Protein AF-A0AAV3XBJ7-F1 (afdb_monomer_lite)

Radius of gyration: 22.65 Å; chains: 1; bounding box: 46×56×70 Å

Secondary structure (DSSP, 8-state):
---------THHHHHHHHT--HHHHHHHHHHHHTSTTTTSTTS-HHHHHHHHHHHHHHHIIIIIISTTT-HHHHHHHHHHHHHHHHTTS--SS-GGGGGGGG-HHHHHHHHHHHHHHHHHHHHTS-HHHHHTS-HHHHHHHHHHHHHSPPP-HHHHIIIII--HHHHHHHHHHHHHHHTTTTHHHHHHT-S---HHHHHHHHHHHHHTGGG-GGGSHHHHHHHHH-

pLDDT: mean 86.44, std 14.61, range [31.33, 97.75]

Foldseek 3Di:
DDDPPPPDDPVVLVVVLVPDDLVVLLVLLVVCLLDLASQPVPPPVPSVVVNVVNLVSLLCCCFNPPHPPDPPSVVSLVSLLLLLVCLLDDDPDDPSSNSCNPPPSSVVSNCVNCVRVVVRVVVVDPVVVVVPDPPVVVVVVVVVCVVPPDDDPVNCCVPPVQDPVNVLVVLVVVLSAQLCDCVVLVVVLPDDDDPVSVVSVVVSCQCCLVVDVCRRRNVVSVVVND

Organism: NCBI:txid2530354

Sequence (226 aa):
MQSNVVQMPLTSWKEQLQAVDYHEAEQQFVTLLELEDLDTLEIQPEIAENFARILDGAIQVAYQEAPGESEAAHRFLQRVLYRINRLKLFWYDDLRNYTNERSGYLRIVRDRIEYFWQKWELAQIDVEALKQLDVKQALIERAAYDVAPPLNENSRYIRAEMSEAGYRHLLAIASFDGLVEASRLSRILGGAANEVQCTLVRVLLEEYGSGKLTRKHSTFFAKMLA

Structure (mmCIF, N/CA/C/O backbone):
data_AF-A0AAV3XBJ7-F1
#
_entry.id   AF-A0AAV3XBJ7-F1
#
loop_
_atom_site.group_PDB
_atom_site.id
_atom_site.type_symbol
_atom_site.label_atom_id
_atom_site.label_alt_id
_atom_site.label_comp_id
_atom_site.label_asym_id
_atom_site.label_entity_id
_atom_site.label_seq_id
_atom_site.pdbx_PDB_ins_code
_atom_site.Cartn_x
_atom_site.Cartn_y
_atom_site.Cartn_z
_atom_site.occupancy
_atom_site.B_iso_or_equiv
_atom_site.auth_seq_id
_atom_site.auth_comp_id
_atom_site.auth_asym_id
_atom_site.auth_atom_id
_atom_site.pdbx_PDB_model_num
ATOM 1 N N . MET A 1 1 ? -7.797 -33.406 42.851 1.00 39.72 1 MET A N 1
ATOM 2 C CA . MET A 1 1 ? -8.760 -32.611 42.062 1.00 39.72 1 MET A CA 1
ATOM 3 C C . MET A 1 1 ? -8.279 -32.637 40.624 1.00 39.72 1 MET A C 1
ATOM 5 O O . MET A 1 1 ? -7.210 -32.112 40.355 1.00 39.72 1 MET A O 1
ATOM 9 N N . GLN A 1 2 ? -8.970 -33.377 39.756 1.00 31.33 2 GLN A N 1
ATOM 10 C CA . GLN A 1 2 ? -8.620 -33.476 38.338 1.00 31.33 2 GLN A CA 1
ATOM 11 C C . GLN A 1 2 ? -8.960 -32.143 37.663 1.00 31.33 2 GLN A C 1
ATOM 13 O O . GLN A 1 2 ? -10.096 -31.680 37.763 1.00 31.33 2 GLN A O 1
ATOM 18 N N . SER A 1 3 ? -7.973 -31.504 37.034 1.00 33.38 3 SER A N 1
ATOM 19 C CA . SER A 1 3 ? -8.216 -30.349 36.178 1.00 33.38 3 SER A CA 1
ATOM 20 C C . SER A 1 3 ? -8.892 -30.839 34.900 1.00 33.38 3 SER A C 1
ATOM 22 O O . SER A 1 3 ? -8.300 -31.554 34.094 1.00 33.38 3 SER A O 1
ATOM 24 N N . ASN A 1 4 ? -10.153 -30.456 34.715 1.00 33.91 4 ASN A N 1
ATOM 25 C CA . ASN A 1 4 ? -10.821 -30.549 33.423 1.00 33.91 4 ASN A CA 1
ATOM 26 C C . ASN A 1 4 ? -10.206 -29.499 32.494 1.00 33.91 4 ASN A C 1
ATOM 28 O O . ASN A 1 4 ? -10.745 -28.408 32.323 1.00 33.91 4 ASN A O 1
ATOM 32 N N . VAL A 1 5 ? -9.051 -29.815 31.912 1.00 38.62 5 VAL A N 1
ATOM 33 C CA . VAL A 1 5 ? -8.577 -29.113 30.721 1.00 38.62 5 VAL A CA 1
ATOM 34 C C . VAL A 1 5 ? -9.398 -29.667 29.566 1.00 38.62 5 VAL A C 1
ATOM 36 O O . VAL A 1 5 ? -9.107 -30.733 29.030 1.00 38.62 5 VAL A O 1
ATOM 39 N N . VAL A 1 6 ? -10.477 -28.963 29.229 1.00 40.06 6 VAL A N 1
ATOM 40 C CA . VAL A 1 6 ? -11.205 -29.187 27.982 1.00 40.06 6 VAL A CA 1
ATOM 41 C C . VAL A 1 6 ? -10.231 -28.859 26.853 1.00 40.06 6 VAL A C 1
ATOM 43 O O . VAL A 1 6 ? -9.971 -27.693 26.566 1.00 40.06 6 VAL A O 1
ATOM 46 N N . GLN A 1 7 ? -9.637 -29.885 26.245 1.00 40.44 7 GLN A N 1
ATOM 47 C CA . GLN A 1 7 ? -8.936 -29.731 24.976 1.00 40.44 7 GLN A CA 1
ATOM 48 C C . GLN A 1 7 ? -9.984 -29.373 23.922 1.00 40.44 7 GLN A C 1
ATOM 50 O O . GLN A 1 7 ? -10.733 -30.236 23.465 1.00 40.44 7 GLN A O 1
ATOM 55 N N . MET A 1 8 ? -10.068 -28.091 23.559 1.00 36.66 8 MET A N 1
ATOM 56 C CA . MET A 1 8 ? -10.796 -27.703 22.355 1.00 36.66 8 MET A CA 1
ATOM 57 C C . MET A 1 8 ? -10.066 -28.293 21.141 1.00 36.66 8 MET A C 1
ATOM 59 O O . MET A 1 8 ? -8.846 -28.141 21.036 1.00 36.66 8 MET A O 1
ATOM 63 N N . PRO A 1 9 ? -10.771 -28.975 20.227 1.00 39.50 9 PRO A N 1
ATOM 64 C CA . PRO A 1 9 ? -10.145 -29.544 19.046 1.00 39.50 9 PRO A CA 1
ATOM 65 C C . PRO A 1 9 ? -9.654 -28.415 18.127 1.00 39.50 9 PRO A C 1
ATOM 67 O O . PRO A 1 9 ? -10.384 -27.463 17.856 1.00 39.50 9 PRO A O 1
ATOM 70 N N . LEU A 1 10 ? -8.416 -28.528 17.631 1.00 45.53 10 LEU A N 1
ATOM 71 C CA . LEU A 1 10 ? -7.768 -27.567 16.717 1.00 45.53 10 LEU A CA 1
ATOM 72 C C . LEU A 1 10 ? -8.589 -27.281 15.440 1.00 45.53 10 LEU A C 1
ATOM 74 O O . LEU A 1 10 ? -8.410 -26.246 14.806 1.00 45.53 10 LEU A O 1
ATOM 78 N N . THR A 1 11 ? -9.514 -28.171 15.077 1.00 45.97 11 THR A N 1
ATOM 79 C CA . THR A 1 11 ? -10.461 -27.998 13.965 1.00 45.97 11 THR A CA 1
ATOM 80 C C . THR A 1 11 ? -11.491 -26.892 14.213 1.00 45.97 11 THR A C 1
ATOM 82 O O . THR A 1 11 ? -11.829 -26.169 13.281 1.00 45.97 11 THR A O 1
ATOM 85 N N . SER A 1 12 ? -11.903 -26.671 15.468 1.00 49.84 12 SER A N 1
ATOM 86 C CA . SER A 1 12 ? -12.932 -25.687 15.844 1.00 49.84 12 SER A CA 1
ATOM 87 C C . SER A 1 12 ? -12.560 -24.246 15.487 1.00 49.84 12 SER A C 1
ATOM 89 O O . SER A 1 12 ? -13.435 -23.447 15.171 1.00 49.84 12 SER A O 1
ATOM 91 N N . TRP A 1 13 ? -11.276 -23.895 15.571 1.00 48.94 13 TRP A N 1
ATOM 92 C CA . TRP A 1 13 ? -10.809 -22.520 15.380 1.00 48.94 13 TRP A CA 1
ATOM 93 C C . TRP A 1 13 ? -10.596 -22.194 13.902 1.00 48.94 13 TRP A C 1
ATOM 95 O O . TRP A 1 13 ? -10.985 -21.120 13.453 1.00 48.94 13 TRP A O 1
ATOM 105 N N . LYS A 1 14 ? -10.070 -23.145 13.115 1.00 44.97 14 LYS A N 1
ATOM 106 C CA . LYS A 1 14 ? -9.952 -22.999 11.654 1.00 44.97 14 LYS A CA 1
ATOM 107 C C . LYS A 1 14 ? -11.319 -22.875 10.974 1.00 44.97 14 LYS A C 1
ATOM 109 O O . LYS A 1 14 ? -11.468 -22.053 10.076 1.00 44.97 14 LYS A O 1
ATOM 114 N N . GLU A 1 15 ? -12.318 -23.630 11.432 1.00 49.19 15 GLU A N 1
ATOM 115 C CA . GLU A 1 15 ? -13.697 -23.542 10.924 1.00 49.19 15 GLU A CA 1
ATOM 116 C C . GLU A 1 15 ? -14.375 -22.215 11.312 1.00 49.19 15 GLU A C 1
ATOM 118 O O . GLU A 1 15 ? -15.060 -21.610 10.490 1.00 49.19 15 GLU A O 1
ATOM 123 N N . GLN A 1 16 ? -14.124 -21.703 12.523 1.00 50.31 16 GLN A N 1
ATOM 124 C CA . GLN A 1 16 ? -14.601 -20.380 12.950 1.00 50.31 16 GLN A CA 1
ATOM 125 C C . GLN A 1 16 ? -13.918 -19.229 12.199 1.00 50.31 16 GLN A C 1
ATOM 127 O O . GLN A 1 16 ? -14.562 -18.220 11.927 1.00 50.31 16 GLN A O 1
ATOM 132 N N . LEU A 1 17 ? -12.641 -19.381 11.833 1.00 51.28 17 LEU A N 1
ATOM 133 C CA . LEU A 1 17 ? -11.869 -18.390 11.078 1.00 51.28 17 LEU A CA 1
ATOM 134 C C . LEU A 1 17 ? -12.223 -18.361 9.579 1.00 51.28 17 LEU A C 1
ATOM 136 O O . LEU A 1 17 ? -12.144 -17.302 8.963 1.00 51.28 17 LEU A O 1
ATOM 140 N N . GLN A 1 18 ? -12.656 -19.484 8.993 1.00 53.03 18 GLN A N 1
ATOM 141 C CA . GLN A 1 18 ? -13.147 -19.532 7.605 1.00 53.03 18 GLN A CA 1
ATOM 142 C C . GLN A 1 18 ? -14.556 -18.941 7.425 1.00 53.03 18 GLN A C 1
ATOM 144 O O . GLN A 1 18 ? -14.919 -18.581 6.308 1.00 53.03 18 GLN A O 1
ATOM 149 N N . ALA A 1 19 ? -15.334 -18.803 8.503 1.00 62.75 19 ALA A N 1
ATOM 150 C CA . ALA A 1 19 ? -16.676 -18.215 8.488 1.00 62.75 19 ALA A CA 1
ATOM 151 C C . ALA A 1 19 ? -16.705 -16.720 8.872 1.00 62.75 19 ALA A C 1
ATOM 153 O O . ALA A 1 19 ? -17.780 -16.166 9.100 1.00 62.75 19 ALA A O 1
ATOM 154 N N . VAL A 1 20 ? -15.544 -16.064 8.986 1.00 79.44 20 VAL A N 1
ATOM 155 C CA . VAL A 1 20 ? -15.466 -14.647 9.369 1.00 79.44 20 VAL A CA 1
ATOM 156 C C . VAL A 1 20 ? -15.898 -13.761 8.207 1.00 79.44 20 VAL A C 1
ATOM 158 O O . VAL A 1 20 ? -15.296 -13.783 7.132 1.00 79.44 20 VAL A O 1
ATOM 161 N N . ASP A 1 21 ? -16.904 -12.923 8.449 1.00 86.50 21 ASP A N 1
ATOM 162 C CA . ASP A 1 21 ? -17.293 -11.876 7.513 1.00 86.50 21 ASP A CA 1
ATOM 163 C C . ASP A 1 21 ? -16.324 -10.684 7.612 1.00 86.50 21 ASP A C 1
ATOM 165 O O . ASP A 1 21 ? -16.491 -9.750 8.400 1.00 86.50 21 ASP A O 1
ATOM 169 N N . TYR A 1 22 ? -15.271 -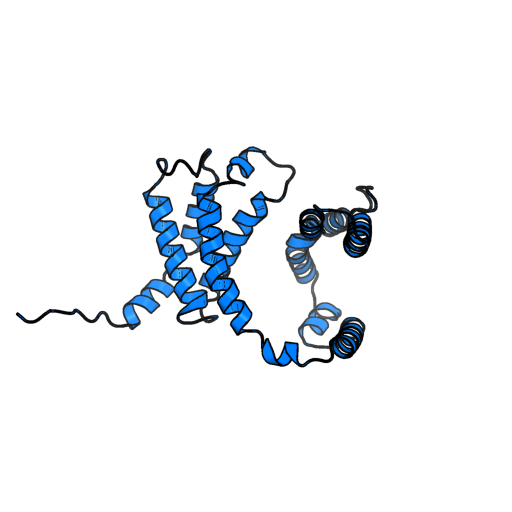10.716 6.792 1.00 93.38 22 TYR A N 1
ATOM 170 C CA . TYR A 1 22 ? -14.340 -9.592 6.682 1.00 93.38 22 TYR A CA 1
ATOM 171 C C . TYR A 1 22 ? -14.983 -8.339 6.086 1.00 93.38 22 TYR A C 1
ATOM 173 O O . TYR A 1 22 ? -14.484 -7.242 6.325 1.00 93.38 22 TYR A O 1
ATOM 181 N N . HIS A 1 23 ? -16.077 -8.462 5.329 1.00 92.38 23 HIS A N 1
ATOM 182 C CA . HIS A 1 23 ? -16.773 -7.294 4.806 1.00 92.38 23 HIS A CA 1
ATOM 183 C C . HIS A 1 23 ? -17.444 -6.514 5.938 1.00 92.38 23 HIS A C 1
ATOM 185 O O . HIS A 1 23 ? -17.304 -5.293 5.991 1.00 92.38 23 HIS A O 1
ATOM 191 N N . GLU A 1 24 ? -18.093 -7.206 6.874 1.00 93.56 24 GLU A N 1
ATOM 192 C CA . GLU A 1 24 ? -18.666 -6.580 8.070 1.00 93.56 24 GLU A CA 1
ATOM 193 C C . GLU A 1 24 ? -17.589 -5.856 8.893 1.00 93.56 24 GLU A C 1
ATOM 195 O O . GLU A 1 24 ? -17.758 -4.691 9.257 1.00 93.56 24 GLU A O 1
ATOM 200 N N . ALA A 1 25 ? -16.437 -6.495 9.113 1.00 94.62 25 ALA A N 1
ATOM 201 C CA . ALA A 1 25 ? -15.319 -5.879 9.827 1.00 94.62 25 ALA A CA 1
ATOM 202 C C . ALA A 1 25 ? -14.750 -4.643 9.105 1.00 94.62 25 ALA A C 1
ATOM 204 O O . ALA A 1 25 ? -14.369 -3.665 9.750 1.00 94.62 25 ALA A O 1
ATOM 205 N N . GLU A 1 26 ? -14.704 -4.647 7.766 1.00 95.00 26 GLU A N 1
ATOM 206 C CA . GLU A 1 26 ? -14.333 -3.457 6.991 1.00 95.00 26 GLU A CA 1
ATOM 207 C C . GLU A 1 26 ? -15.333 -2.315 7.191 1.00 95.00 26 GLU A C 1
ATOM 209 O O . GLU A 1 26 ? -14.904 -1.168 7.312 1.00 95.00 26 GLU A O 1
ATOM 214 N N . GLN A 1 27 ? -16.639 -2.604 7.240 1.00 95.19 27 GLN A N 1
ATOM 215 C CA . GLN A 1 27 ? -17.657 -1.579 7.495 1.00 95.19 27 GLN A CA 1
ATOM 216 C C . GLN A 1 27 ? -17.544 -1.014 8.908 1.00 95.19 27 GLN A C 1
ATOM 218 O O . GLN A 1 27 ? -17.580 0.200 9.073 1.00 95.19 27 GLN A O 1
ATOM 223 N N . GLN A 1 28 ? -17.311 -1.865 9.909 1.00 93.75 28 GLN A N 1
ATOM 224 C CA . GLN A 1 28 ? -17.041 -1.425 11.280 1.00 93.75 28 GLN A CA 1
ATOM 225 C C . GLN A 1 28 ? -15.850 -0.465 11.331 1.00 93.75 28 GLN A C 1
ATOM 227 O O . GLN A 1 28 ? -15.929 0.593 11.949 1.00 93.75 28 GLN A O 1
ATOM 232 N N . PHE A 1 29 ? -14.768 -0.782 10.616 1.00 95.00 29 PHE A N 1
ATOM 233 C CA . PHE A 1 29 ? -13.619 0.113 10.520 1.00 95.00 29 PHE A CA 1
ATOM 234 C C . PHE A 1 29 ? -13.950 1.443 9.829 1.00 95.00 29 PHE A C 1
ATOM 236 O O . PHE A 1 29 ? -13.468 2.488 10.259 1.00 95.00 29 PHE A O 1
ATOM 243 N N . VAL A 1 30 ? -14.780 1.431 8.781 1.00 93.19 30 VAL A N 1
ATOM 244 C CA . VAL A 1 30 ? -15.262 2.662 8.132 1.00 93.19 30 VAL A CA 1
ATOM 245 C C . VAL A 1 30 ? -16.085 3.506 9.106 1.00 93.19 30 VAL A C 1
ATOM 247 O O . VAL A 1 30 ? -15.820 4.697 9.218 1.00 93.19 30 VAL A O 1
ATOM 250 N N . THR A 1 31 ? -16.998 2.901 9.867 1.00 91.94 31 THR A N 1
ATOM 251 C CA . THR A 1 31 ? -17.773 3.605 10.898 1.00 91.94 31 THR A CA 1
ATOM 252 C C . THR A 1 31 ? -16.869 4.239 11.955 1.00 91.94 31 THR A C 1
ATOM 254 O O . THR A 1 31 ? -17.085 5.387 12.331 1.00 91.94 31 THR A O 1
ATOM 257 N N . LEU A 1 32 ? -15.812 3.543 12.389 1.00 91.38 32 LEU A N 1
ATOM 258 C CA . LEU A 1 32 ? -14.822 4.112 13.310 1.00 91.38 32 LEU A CA 1
ATOM 259 C C . LEU A 1 32 ? -14.084 5.312 12.692 1.00 91.38 32 LEU A C 1
ATOM 261 O O . LEU A 1 32 ? -13.854 6.307 13.373 1.00 91.38 32 LEU A O 1
ATOM 265 N N . LEU A 1 33 ? -13.735 5.255 11.403 1.00 91.00 33 LEU A N 1
ATOM 266 C CA . LEU A 1 33 ? -13.061 6.358 10.707 1.00 91.00 33 LEU A CA 1
ATOM 267 C C . LEU A 1 33 ? -13.918 7.623 10.567 1.00 91.00 33 LEU A C 1
ATOM 269 O O . LEU A 1 33 ? -13.348 8.704 10.418 1.00 91.00 33 LEU A O 1
ATOM 273 N N . GLU A 1 34 ? -15.244 7.495 10.599 1.00 89.19 34 GLU A N 1
ATOM 274 C CA . GLU A 1 34 ? -16.197 8.609 10.501 1.00 89.19 34 GLU A CA 1
ATOM 275 C C . GLU A 1 34 ? -16.427 9.336 11.838 1.00 89.19 34 GLU A C 1
ATOM 277 O O . GLU A 1 34 ? -17.045 10.402 11.856 1.00 89.19 34 GLU A O 1
ATOM 282 N N . LEU A 1 35 ? -15.926 8.797 12.957 1.00 88.75 35 LEU A N 1
ATOM 283 C CA . LEU A 1 35 ? -16.002 9.461 14.260 1.00 88.75 35 LEU A CA 1
ATOM 284 C C . LEU A 1 35 ? -15.157 10.742 14.263 1.00 88.75 35 LEU A C 1
ATOM 286 O O . LEU A 1 35 ? -14.039 10.757 13.759 1.00 88.75 35 LEU A O 1
ATOM 290 N N . GLU A 1 36 ? -15.671 11.819 14.855 1.00 82.88 36 GLU A N 1
ATOM 291 C CA . GLU A 1 36 ? -14.986 13.121 14.860 1.00 82.88 36 GLU A CA 1
ATOM 292 C C . GLU A 1 36 ? -13.702 13.118 15.710 1.00 82.88 36 GLU A C 1
ATOM 294 O O . GLU A 1 36 ? -12.749 13.815 15.379 1.00 82.88 36 GLU A O 1
ATOM 299 N N . ASP A 1 37 ? -13.650 12.295 16.759 1.00 79.88 37 ASP A N 1
ATOM 300 C CA . ASP A 1 37 ? -12.469 12.117 17.607 1.00 79.88 37 ASP A CA 1
ATOM 301 C C . ASP A 1 37 ? -12.310 10.639 17.992 1.00 79.88 37 ASP A C 1
ATOM 303 O O . ASP A 1 37 ? -12.753 10.182 19.049 1.00 79.88 37 ASP A O 1
ATOM 307 N N . LEU A 1 38 ? -11.680 9.872 17.099 1.00 86.62 38 LEU A N 1
ATOM 308 C CA . LEU A 1 38 ? -11.456 8.433 17.272 1.00 86.62 38 LEU A CA 1
ATOM 309 C C . LEU A 1 38 ? -10.568 8.087 18.484 1.00 86.62 38 LEU A C 1
ATOM 311 O O . LEU A 1 38 ? -10.575 6.944 18.942 1.00 86.62 38 LEU A O 1
ATOM 315 N N . ASP A 1 39 ? -9.808 9.049 19.016 1.00 85.12 39 ASP A N 1
ATOM 316 C CA . ASP A 1 39 ? -8.933 8.826 20.170 1.00 85.12 39 ASP A CA 1
ATOM 317 C C . ASP A 1 39 ? -9.664 9.008 21.507 1.00 85.12 39 ASP A C 1
ATOM 319 O O . ASP A 1 39 ? -9.231 8.468 22.531 1.00 85.12 39 ASP A O 1
ATOM 323 N N . THR A 1 40 ? -10.820 9.674 21.505 1.00 73.06 40 THR A N 1
ATOM 324 C CA . THR A 1 40 ? -11.777 9.589 22.610 1.00 73.06 40 THR A CA 1
ATOM 325 C C . THR A 1 40 ? -12.562 8.282 22.495 1.00 73.06 40 THR A C 1
ATOM 327 O O . THR A 1 40 ? -13.692 8.225 22.019 1.00 73.06 40 THR A O 1
ATOM 330 N N . LEU A 1 41 ? -11.938 7.186 22.935 1.00 59.41 41 LEU A N 1
ATOM 331 C CA . LEU A 1 41 ? -12.458 5.805 22.903 1.00 59.41 41 LEU A CA 1
ATOM 332 C C . LEU A 1 41 ? -13.772 5.576 23.692 1.00 59.41 41 LEU A C 1
ATOM 334 O O . LEU A 1 41 ? -14.175 4.437 23.915 1.00 59.41 41 LEU A O 1
ATOM 338 N N . GLU A 1 42 ? -14.462 6.634 24.110 1.00 58.31 42 GLU A N 1
ATOM 339 C CA . GLU A 1 42 ? -15.740 6.587 24.822 1.00 58.31 42 GLU A CA 1
ATOM 340 C C . GLU A 1 42 ? -16.945 6.378 23.887 1.00 58.31 42 GLU A C 1
ATOM 342 O O . GLU A 1 42 ? -18.039 6.084 24.363 1.00 58.31 42 GLU A O 1
ATOM 347 N N . ILE A 1 43 ? -16.777 6.512 22.564 1.00 59.06 43 ILE A N 1
ATOM 348 C CA . ILE A 1 43 ? -17.930 6.705 21.672 1.00 59.06 43 ILE A CA 1
ATOM 349 C C . ILE A 1 43 ? -18.539 5.376 21.169 1.00 59.06 43 ILE A C 1
ATOM 351 O O . ILE A 1 43 ? -19.761 5.312 21.043 1.00 59.06 43 ILE A O 1
ATOM 355 N N . GLN A 1 44 ? -17.757 4.301 20.930 1.00 76.31 44 GLN A N 1
ATOM 356 C CA . GLN A 1 44 ? -18.270 2.985 20.459 1.00 76.31 44 GLN A CA 1
ATOM 357 C C . GLN A 1 44 ? -17.380 1.769 20.845 1.00 76.31 44 GLN A C 1
ATOM 359 O O . GLN A 1 44 ? -16.740 1.168 19.973 1.00 76.31 44 GLN A O 1
ATOM 364 N N . PRO A 1 45 ? -17.332 1.356 22.128 1.00 81.62 45 PRO A N 1
ATOM 365 C CA . PRO A 1 45 ? -16.444 0.278 22.581 1.00 81.62 45 PRO A CA 1
ATOM 366 C C . PRO A 1 45 ? -16.747 -1.075 21.924 1.00 81.62 45 PRO A C 1
ATOM 368 O O . PRO A 1 45 ? -15.825 -1.772 21.517 1.00 81.62 45 PRO A O 1
ATOM 371 N N . GLU A 1 46 ? -18.022 -1.420 21.724 1.00 88.19 46 GLU A N 1
ATOM 372 C CA . GLU A 1 46 ? -18.418 -2.717 21.153 1.00 88.19 46 GLU A CA 1
ATOM 373 C C . GLU A 1 46 ? -17.921 -2.908 19.709 1.00 88.19 46 GLU A C 1
ATOM 375 O O . GLU A 1 46 ? -17.413 -3.972 19.351 1.00 88.19 46 GLU A O 1
ATOM 380 N N . ILE A 1 47 ? -18.018 -1.860 18.880 1.00 89.75 47 ILE A N 1
ATOM 381 C CA . ILE A 1 47 ? -17.552 -1.891 17.485 1.00 89.75 47 ILE A CA 1
ATOM 382 C C . ILE A 1 47 ? -16.025 -1.981 17.447 1.00 89.75 47 ILE A C 1
ATOM 384 O O . ILE A 1 47 ? -15.473 -2.785 16.693 1.00 89.75 47 ILE A O 1
ATOM 388 N N . ALA A 1 48 ? -15.337 -1.205 18.289 1.00 89.06 48 ALA A N 1
ATOM 389 C CA . ALA A 1 48 ? -13.882 -1.234 18.382 1.00 89.06 48 ALA 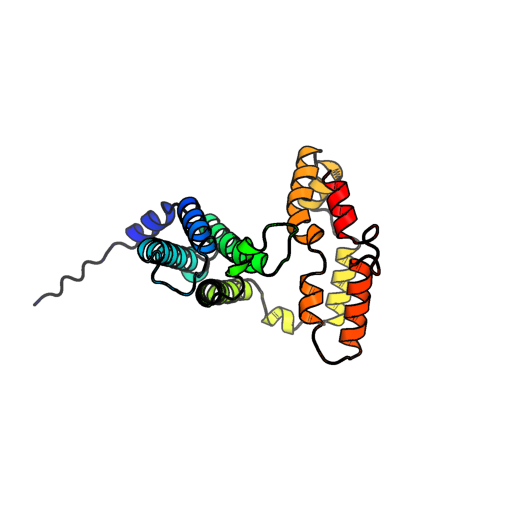A CA 1
ATOM 390 C C . ALA A 1 48 ? -13.356 -2.596 18.868 1.00 89.06 48 ALA A C 1
ATOM 392 O O . ALA A 1 48 ? -12.387 -3.111 18.305 1.00 89.06 48 ALA A O 1
ATOM 393 N N . GLU A 1 49 ? -13.999 -3.202 19.868 1.00 90.19 49 GLU A N 1
ATOM 394 C CA . GLU A 1 49 ? -13.653 -4.525 20.394 1.00 90.19 49 GLU A CA 1
ATOM 395 C C . GLU A 1 49 ? -13.887 -5.627 19.361 1.00 90.19 49 GLU A C 1
ATOM 397 O O . GLU A 1 49 ? -13.014 -6.476 19.150 1.00 90.19 49 GLU A O 1
ATOM 402 N N . ASN A 1 50 ? -15.033 -5.607 18.671 1.00 92.50 50 ASN A N 1
ATOM 403 C CA . ASN A 1 50 ? -15.319 -6.603 17.647 1.00 92.50 50 ASN A CA 1
ATOM 404 C C . ASN A 1 50 ? -14.347 -6.496 16.466 1.00 92.50 50 ASN A C 1
ATOM 406 O O . ASN A 1 50 ? -13.797 -7.514 16.035 1.00 92.50 50 ASN A O 1
ATOM 410 N N . PHE A 1 51 ? -14.081 -5.276 15.989 1.00 94.50 51 PHE A N 1
ATOM 411 C CA . PHE A 1 51 ? -13.087 -5.040 14.947 1.00 94.50 51 PHE A CA 1
ATOM 412 C C . PHE A 1 51 ? -11.699 -5.523 15.383 1.00 94.50 51 PHE A C 1
ATOM 414 O O . PHE A 1 51 ? -11.051 -6.255 14.637 1.00 94.50 51 PHE A O 1
ATOM 421 N N . ALA A 1 52 ? -11.255 -5.182 16.598 1.00 93.12 52 ALA A N 1
ATOM 422 C CA . ALA A 1 52 ? -9.956 -5.606 17.116 1.00 93.12 52 ALA A CA 1
ATOM 423 C C . ALA A 1 52 ? -9.836 -7.137 17.194 1.00 93.12 52 ALA A C 1
ATOM 425 O O . ALA A 1 52 ? -8.820 -7.700 16.793 1.00 93.12 52 ALA A O 1
ATOM 426 N N . ARG A 1 53 ? -10.893 -7.830 17.632 1.00 94.31 53 ARG A N 1
ATOM 427 C CA . ARG A 1 53 ? -10.932 -9.298 17.663 1.00 94.31 53 ARG A CA 1
ATOM 428 C C . ARG A 1 53 ? -10.797 -9.907 16.263 1.00 94.31 53 ARG A C 1
ATOM 430 O O . ARG A 1 53 ? -10.056 -10.873 16.088 1.00 94.31 53 ARG A O 1
ATOM 437 N N . ILE A 1 54 ? -11.503 -9.361 15.270 1.00 95.12 54 ILE A N 1
ATOM 438 C CA . ILE A 1 54 ? -11.427 -9.842 13.881 1.00 95.12 54 ILE A CA 1
ATOM 439 C C . ILE A 1 54 ? -10.057 -9.534 13.269 1.00 95.12 54 ILE A C 1
ATOM 441 O O . ILE A 1 54 ? -9.488 -10.389 12.589 1.00 95.12 54 ILE A O 1
ATOM 445 N N . LEU A 1 55 ? -9.504 -8.352 13.549 1.00 95.94 55 LEU A N 1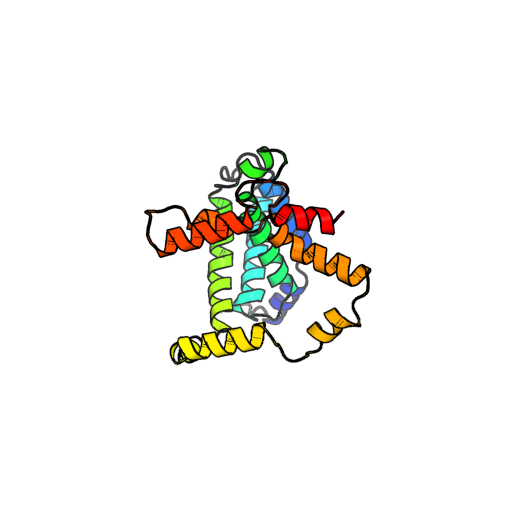
ATOM 446 C CA . LEU A 1 55 ? -8.156 -7.958 13.148 1.00 95.94 55 LEU A CA 1
ATOM 447 C C . LEU A 1 55 ? -7.112 -8.966 13.640 1.00 95.94 55 LEU A C 1
ATOM 449 O O . LEU A 1 55 ? -6.256 -9.396 12.867 1.00 95.94 55 LEU A O 1
ATOM 453 N N . ASP A 1 56 ? -7.225 -9.391 14.894 1.00 94.81 56 ASP A N 1
ATOM 454 C CA . ASP A 1 56 ? -6.284 -10.321 15.516 1.00 94.81 56 ASP A CA 1
ATOM 455 C C . ASP A 1 56 ? -6.361 -11.713 14.909 1.00 94.81 56 ASP A C 1
ATOM 457 O O . ASP A 1 56 ? -5.329 -12.294 14.565 1.00 94.81 56 ASP A O 1
ATOM 461 N N . GLY A 1 57 ? -7.580 -12.212 14.698 1.00 93.00 57 GLY A N 1
ATOM 462 C CA . GLY A 1 57 ? -7.794 -13.467 13.985 1.00 93.00 57 GLY A CA 1
ATOM 463 C C . GLY A 1 57 ? -7.254 -13.411 12.554 1.00 93.00 57 GLY A C 1
ATOM 464 O O . GLY A 1 57 ? -6.582 -14.338 12.107 1.00 93.00 57 GLY A O 1
ATOM 465 N N . ALA A 1 58 ? -7.477 -12.305 11.838 1.00 94.12 58 ALA A N 1
ATOM 466 C CA . ALA A 1 58 ? -6.961 -12.128 10.483 1.00 94.12 58 ALA A CA 1
ATOM 467 C C . ALA A 1 58 ? -5.426 -12.134 10.441 1.00 94.12 58 ALA A C 1
ATOM 469 O O . ALA A 1 58 ? -4.850 -12.764 9.558 1.00 94.12 58 ALA A O 1
ATOM 470 N N . ILE A 1 59 ? -4.760 -11.473 11.394 1.00 94.81 59 ILE A N 1
ATOM 471 C CA . ILE A 1 59 ? -3.294 -11.463 11.506 1.00 94.81 59 ILE A CA 1
ATOM 472 C C . ILE A 1 59 ? -2.756 -12.874 11.756 1.00 94.81 59 ILE A C 1
ATOM 474 O O . ILE A 1 59 ? -1.808 -13.292 11.085 1.00 94.81 59 ILE A O 1
ATOM 478 N N . GLN A 1 60 ? -3.364 -13.612 12.690 1.00 92.00 60 GLN A N 1
ATOM 479 C CA . GLN A 1 60 ? -2.957 -14.982 13.003 1.00 92.00 60 GLN A CA 1
ATOM 480 C C . GLN A 1 60 ? -3.024 -15.872 11.764 1.00 92.00 60 GLN A C 1
ATOM 482 O O . GLN A 1 60 ? -2.039 -16.526 11.416 1.00 92.00 60 GLN A O 1
ATOM 487 N N . VAL A 1 61 ? -4.151 -15.840 11.055 1.00 90.62 61 VAL A N 1
ATOM 488 C CA . VAL A 1 61 ? -4.361 -16.683 9.877 1.00 90.62 61 VAL A CA 1
ATOM 489 C C . VAL A 1 61 ? -3.489 -16.242 8.704 1.00 90.62 61 VAL A C 1
ATOM 491 O O . VAL A 1 61 ? -2.865 -17.086 8.069 1.00 90.62 61 VAL A O 1
ATOM 494 N N . ALA A 1 62 ? -3.413 -14.942 8.409 1.00 91.56 62 ALA A N 1
ATOM 495 C CA . ALA A 1 62 ? -2.704 -14.451 7.228 1.00 91.56 62 ALA A CA 1
ATOM 496 C C . ALA A 1 62 ? -1.177 -14.546 7.354 1.00 91.56 62 ALA A C 1
ATOM 498 O O . ALA A 1 62 ? -0.509 -14.766 6.342 1.00 91.56 62 ALA A O 1
ATOM 499 N N . TYR A 1 63 ? -0.624 -14.366 8.562 1.00 91.94 63 TYR A N 1
ATOM 500 C CA . TYR A 1 63 ? 0.814 -14.135 8.749 1.00 91.94 63 TYR A CA 1
ATOM 501 C C . TYR A 1 63 ? 1.509 -15.052 9.764 1.00 91.94 63 TYR A C 1
ATOM 503 O O . TYR A 1 63 ? 2.740 -15.073 9.771 1.00 91.94 63 TYR A O 1
ATOM 511 N N . GLN A 1 64 ? 0.791 -15.793 10.619 1.00 87.75 64 GLN A N 1
ATOM 512 C CA . GLN A 1 64 ? 1.417 -16.586 11.692 1.00 87.75 64 GLN A CA 1
ATOM 513 C C . GLN A 1 64 ? 1.208 -18.099 11.555 1.00 87.75 64 GLN A C 1
ATOM 515 O O . GLN A 1 64 ? 2.187 -18.838 11.514 1.00 87.75 64 GLN A O 1
ATOM 520 N N . GLU A 1 65 ? -0.040 -18.569 11.527 1.00 80.62 65 GLU A N 1
ATOM 521 C CA . GLU A 1 65 ? -0.363 -20.001 11.649 1.00 80.62 65 GLU A CA 1
ATOM 522 C C . GLU A 1 65 ? -0.389 -20.734 10.309 1.00 80.62 65 GLU A C 1
ATOM 524 O O . GLU A 1 65 ? 0.008 -21.895 10.225 1.00 80.62 65 GLU A O 1
ATOM 529 N N . ALA A 1 66 ? -0.863 -20.053 9.269 1.00 68.88 66 ALA A N 1
ATOM 530 C CA . ALA A 1 66 ? -0.971 -20.580 7.916 1.00 68.88 66 ALA A CA 1
ATOM 531 C C . ALA A 1 66 ? -0.588 -19.486 6.904 1.00 68.88 66 ALA A C 1
ATOM 533 O O . ALA A 1 66 ? -1.433 -19.027 6.129 1.00 68.88 66 ALA A O 1
ATOM 534 N N . PRO A 1 67 ? 0.661 -18.978 6.958 1.00 65.25 67 PRO A N 1
ATOM 535 C CA . PRO A 1 67 ? 1.001 -17.752 6.261 1.00 65.25 67 PRO A CA 1
ATOM 536 C C . PRO A 1 67 ? 0.825 -17.903 4.748 1.00 65.25 67 PRO A C 1
ATOM 538 O O . PRO A 1 67 ? 1.411 -18.789 4.134 1.00 65.25 67 PRO A O 1
ATOM 541 N N . GLY A 1 68 ? 0.012 -17.031 4.149 1.00 62.91 68 GLY A N 1
ATOM 542 C CA . GLY A 1 68 ? -0.334 -17.091 2.724 1.00 62.91 68 GLY A CA 1
ATOM 543 C C . GLY A 1 68 ? -1.476 -18.049 2.345 1.00 62.91 68 GLY A C 1
ATOM 544 O O . GLY A 1 68 ? -1.878 -18.047 1.185 1.00 62.91 68 GLY A O 1
ATOM 545 N N . GLU A 1 69 ? -2.051 -18.817 3.280 1.00 70.56 69 GLU A N 1
ATOM 546 C CA . GLU A 1 69 ? -3.153 -19.752 2.977 1.00 70.56 69 GLU A CA 1
ATOM 547 C C . GLU A 1 69 ? -4.544 -19.086 2.968 1.00 70.56 69 GLU A C 1
ATOM 549 O O . GLU A 1 69 ? -5.481 -19.630 2.385 1.00 70.56 69 GLU A O 1
ATOM 554 N N . SER A 1 70 ? -4.701 -17.899 3.574 1.00 83.69 70 SER A N 1
ATOM 555 C CA . SER A 1 70 ? -5.966 -17.145 3.569 1.00 83.69 70 SER A CA 1
ATOM 556 C C . SER A 1 70 ? -5.836 -15.810 2.844 1.00 83.69 70 SER A C 1
ATOM 558 O O . SER A 1 70 ? -5.534 -14.767 3.433 1.00 83.69 70 SER A O 1
ATOM 560 N N . GLU A 1 71 ? -6.126 -15.832 1.543 1.00 87.94 71 GLU A N 1
ATOM 561 C CA . GLU A 1 71 ? -6.168 -14.627 0.712 1.00 87.94 71 GLU A CA 1
ATOM 562 C C . GLU A 1 71 ? -7.209 -13.614 1.221 1.00 87.94 71 GLU A C 1
ATOM 564 O O . GLU A 1 71 ? -6.978 -12.406 1.173 1.00 87.94 71 GLU A O 1
ATOM 569 N N . ALA A 1 72 ? -8.339 -14.088 1.755 1.00 90.75 72 ALA A N 1
ATOM 570 C CA . ALA A 1 72 ? -9.395 -13.229 2.289 1.00 90.75 72 ALA A CA 1
ATOM 571 C C . ALA A 1 72 ? -8.916 -12.420 3.506 1.00 90.75 72 ALA A C 1
ATOM 573 O O . ALA A 1 72 ? -9.102 -11.202 3.540 1.00 90.75 72 ALA A O 1
ATOM 574 N N . ALA A 1 73 ? -8.232 -13.072 4.453 1.00 92.94 73 ALA A N 1
ATOM 575 C CA . ALA A 1 73 ? -7.658 -12.411 5.624 1.00 92.94 73 ALA A CA 1
ATOM 576 C C . ALA A 1 73 ? -6.564 -11.415 5.221 1.00 92.94 73 ALA A C 1
ATOM 578 O O . ALA A 1 73 ? -6.559 -10.272 5.676 1.00 92.94 73 ALA A O 1
ATOM 579 N N . HIS A 1 74 ? -5.670 -11.812 4.310 1.00 93.06 74 HIS A N 1
ATOM 580 C CA . HIS A 1 74 ? -4.640 -10.917 3.790 1.00 93.06 74 HIS A CA 1
ATOM 581 C C . HIS A 1 74 ? -5.255 -9.676 3.124 1.00 93.06 74 HIS A C 1
ATOM 583 O O . HIS A 1 74 ? -4.886 -8.545 3.440 1.00 93.06 74 HIS A O 1
ATOM 589 N N . ARG A 1 75 ? -6.249 -9.868 2.249 1.00 94.12 75 ARG A N 1
ATOM 590 C CA . ARG A 1 75 ? -6.947 -8.787 1.541 1.00 94.12 75 ARG A CA 1
ATOM 591 C C . ARG A 1 75 ? -7.651 -7.825 2.496 1.00 94.12 75 ARG A C 1
ATOM 593 O O . ARG A 1 75 ? -7.569 -6.615 2.287 1.00 94.12 75 ARG A O 1
ATOM 600 N N . PHE A 1 76 ? -8.299 -8.343 3.537 1.00 96.12 76 PHE A N 1
ATOM 601 C CA . PHE A 1 76 ? -8.898 -7.542 4.604 1.00 96.12 76 PHE A CA 1
ATOM 602 C C . PHE A 1 76 ? -7.862 -6.614 5.256 1.00 96.12 76 PHE A C 1
ATOM 604 O O . PHE A 1 76 ? -8.042 -5.395 5.285 1.00 96.12 76 PHE A O 1
ATOM 611 N N . LEU A 1 77 ? -6.727 -7.170 5.690 1.00 96.94 77 LEU A N 1
ATOM 612 C CA . LEU A 1 77 ? -5.650 -6.405 6.326 1.00 96.94 77 LEU A CA 1
ATOM 613 C C . LEU A 1 77 ? -5.065 -5.341 5.385 1.00 96.94 77 LEU A C 1
ATOM 615 O O . LEU A 1 77 ? -4.854 -4.199 5.799 1.00 96.94 77 LEU A O 1
ATOM 619 N N . GLN A 1 78 ? -4.863 -5.675 4.105 1.00 95.81 78 GLN A N 1
ATOM 620 C CA . GLN A 1 78 ? -4.390 -4.716 3.100 1.00 95.81 78 GLN A CA 1
ATOM 621 C C . GLN A 1 78 ? -5.391 -3.575 2.867 1.00 95.81 78 GLN A C 1
ATOM 623 O O . GLN A 1 78 ? -4.987 -2.426 2.693 1.00 95.81 78 GLN A O 1
ATOM 628 N N . ARG A 1 79 ? -6.701 -3.845 2.918 1.00 96.25 79 ARG A N 1
ATOM 629 C CA . ARG A 1 79 ? -7.738 -2.806 2.806 1.00 96.25 79 ARG A CA 1
ATOM 630 C C . ARG A 1 79 ? -7.785 -1.889 4.024 1.00 96.25 79 ARG A C 1
ATOM 632 O O . ARG A 1 79 ? -7.942 -0.679 3.849 1.00 96.25 79 ARG A O 1
ATOM 639 N N . VAL A 1 80 ? -7.595 -2.426 5.229 1.00 97.50 80 VAL A N 1
ATOM 640 C CA . VAL A 1 80 ? -7.446 -1.617 6.451 1.00 97.50 80 VAL A CA 1
ATOM 641 C C . VAL A 1 80 ? -6.228 -0.696 6.325 1.00 97.50 80 VAL A C 1
ATOM 643 O O . VAL A 1 80 ? -6.363 0.523 6.454 1.00 97.50 80 VAL A O 1
ATOM 646 N N . LEU A 1 81 ? -5.058 -1.241 5.971 1.00 97.00 81 LEU A N 1
ATOM 647 C CA . LEU A 1 81 ? -3.840 -0.450 5.751 1.00 97.00 81 LEU A CA 1
ATOM 648 C C . LEU A 1 81 ? -4.016 0.603 4.653 1.00 97.00 81 LEU A C 1
ATOM 650 O O . LEU A 1 81 ? -3.554 1.736 4.807 1.00 97.00 81 LEU A O 1
ATOM 654 N N . TYR A 1 82 ? -4.688 0.258 3.554 1.00 94.12 82 TYR A N 1
ATOM 655 C CA . TYR A 1 82 ? -4.989 1.193 2.474 1.00 94.12 82 TYR A CA 1
ATOM 656 C C . TYR A 1 82 ? -5.804 2.386 2.979 1.00 94.12 82 TYR A C 1
ATOM 658 O O . TYR A 1 82 ? -5.433 3.530 2.719 1.00 94.12 82 TYR A O 1
ATOM 666 N N . ARG A 1 83 ? -6.875 2.143 3.743 1.00 94.06 83 ARG A N 1
ATOM 667 C CA . ARG A 1 83 ? -7.727 3.207 4.295 1.00 94.06 83 ARG A CA 1
ATOM 668 C C . ARG A 1 83 ? -6.962 4.120 5.249 1.00 94.06 83 ARG A C 1
ATOM 670 O O . ARG A 1 83 ? -7.062 5.334 5.106 1.00 94.06 83 ARG A O 1
ATOM 677 N N . ILE A 1 84 ? -6.136 3.558 6.137 1.00 95.31 84 ILE A N 1
ATOM 678 C CA . ILE A 1 84 ? -5.271 4.344 7.035 1.00 95.31 84 ILE A CA 1
ATOM 679 C C . ILE A 1 84 ? -4.290 5.198 6.222 1.00 95.31 84 ILE A C 1
ATOM 681 O O . ILE A 1 84 ? -4.165 6.401 6.438 1.00 95.31 84 ILE A O 1
ATOM 685 N N . ASN A 1 85 ? -3.595 4.597 5.254 1.00 91.56 85 ASN A N 1
ATOM 686 C CA . ASN A 1 85 ? -2.596 5.306 4.456 1.00 91.56 85 ASN A CA 1
ATOM 687 C C . ASN A 1 85 ? -3.212 6.342 3.505 1.00 91.56 85 ASN A C 1
ATOM 689 O O . ASN A 1 85 ? -2.555 7.339 3.194 1.00 91.56 85 ASN A O 1
ATOM 693 N N . ARG A 1 86 ? -4.471 6.156 3.088 1.00 89.69 86 ARG A N 1
ATOM 694 C CA . ARG A 1 86 ? -5.216 7.128 2.280 1.00 89.69 86 ARG A CA 1
ATOM 695 C C . ARG A 1 86 ? -5.414 8.452 3.014 1.00 89.69 86 ARG A C 1
ATOM 697 O O . ARG A 1 86 ? -5.395 9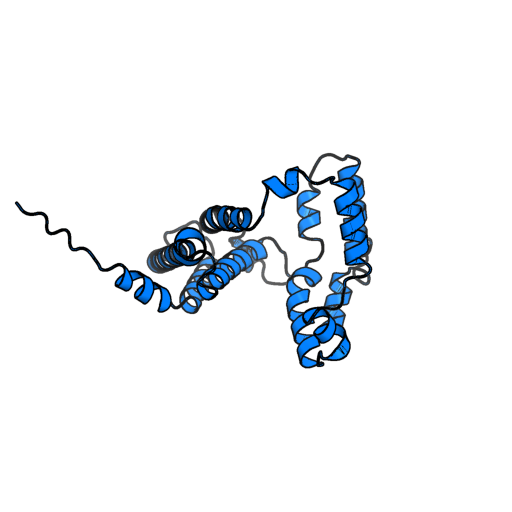.482 2.350 1.00 89.69 86 ARG A O 1
ATOM 704 N N . LEU A 1 87 ? -5.525 8.458 4.345 1.00 91.12 87 LEU A N 1
ATOM 705 C CA . LEU A 1 87 ? -5.674 9.696 5.128 1.00 91.12 87 LEU A CA 1
ATOM 706 C C . LEU A 1 87 ? -4.472 10.641 4.982 1.00 91.12 87 LEU A C 1
ATOM 708 O O . LEU A 1 87 ? -4.605 11.848 5.134 1.00 91.12 87 LEU A O 1
ATOM 712 N N . LYS A 1 88 ? -3.298 10.117 4.614 1.00 87.00 88 LYS A N 1
ATOM 713 C CA . LYS A 1 88 ? -2.101 10.934 4.360 1.00 87.00 88 LYS A CA 1
ATOM 714 C C . LYS A 1 88 ? -2.132 11.629 2.995 1.00 87.00 88 LYS A C 1
ATOM 716 O O . LYS A 1 88 ? -1.188 12.352 2.667 1.00 87.00 88 LYS A O 1
ATOM 721 N N . LEU A 1 89 ? -3.117 11.329 2.146 1.00 84.00 89 LEU A N 1
ATOM 722 C CA . LEU A 1 89 ? -3.262 11.859 0.792 1.00 84.00 89 LEU A CA 1
ATOM 723 C C . LEU A 1 89 ? -4.424 12.852 0.756 1.00 84.00 89 LEU A C 1
ATOM 725 O O . LEU A 1 89 ? -5.562 12.487 1.037 1.00 84.00 89 LEU A O 1
ATOM 729 N N . PHE A 1 90 ? -4.147 14.090 0.353 1.00 76.88 90 PHE A N 1
ATOM 730 C CA . PHE A 1 90 ? -5.195 15.077 0.118 1.00 76.88 90 PHE A CA 1
ATOM 731 C C . PHE A 1 90 ? -5.898 14.798 -1.208 1.00 76.88 90 PHE A C 1
ATOM 733 O O . PHE A 1 90 ? -5.271 14.756 -2.268 1.00 76.88 90 PHE A O 1
ATOM 740 N N . TRP A 1 91 ? -7.208 14.630 -1.124 1.00 82.81 91 TRP A N 1
ATOM 741 C CA . TRP A 1 91 ? -8.142 14.529 -2.226 1.00 82.81 91 TRP A CA 1
ATOM 742 C C . TRP A 1 91 ? -8.951 15.830 -2.261 1.00 82.81 91 TRP A C 1
ATOM 744 O O . TRP A 1 91 ? -8.986 16.588 -1.292 1.00 82.81 91 TRP A O 1
ATOM 754 N N . TYR A 1 92 ? -9.572 16.129 -3.399 1.00 81.00 92 TYR A N 1
ATOM 755 C CA . TYR A 1 92 ? -10.496 17.260 -3.504 1.00 81.00 92 TYR A CA 1
ATOM 756 C C . TYR A 1 92 ? -11.864 16.878 -2.910 1.00 81.00 92 TYR A C 1
ATOM 758 O O . TYR A 1 92 ? -12.863 16.841 -3.625 1.00 81.00 92 TYR A O 1
ATOM 766 N N . ASP A 1 93 ? -11.890 16.528 -1.625 1.00 87.50 93 ASP A N 1
ATOM 767 C CA . ASP A 1 93 ? -13.077 16.146 -0.860 1.00 87.50 93 ASP A CA 1
ATOM 768 C C . ASP A 1 93 ? -13.153 16.909 0.479 1.00 87.50 93 ASP A C 1
ATOM 770 O O . ASP A 1 93 ? -12.469 17.914 0.694 1.00 87.50 93 ASP A O 1
ATOM 774 N N . ASP A 1 94 ? -14.086 16.504 1.340 1.00 88.12 94 ASP A N 1
ATOM 775 C CA . ASP A 1 94 ? -14.339 17.171 2.612 1.00 88.12 94 ASP A CA 1
ATOM 776 C C . ASP A 1 94 ? -13.181 16.959 3.599 1.00 88.12 94 ASP A C 1
ATOM 778 O O . ASP A 1 94 ? -12.810 15.825 3.900 1.00 88.12 94 ASP A O 1
ATOM 782 N N . LEU A 1 95 ? -12.650 18.051 4.162 1.00 87.50 95 LEU A N 1
ATOM 783 C CA . LEU A 1 95 ? -11.553 17.999 5.133 1.00 87.50 95 LEU A CA 1
ATOM 784 C C . LEU A 1 95 ? -11.894 17.183 6.390 1.00 87.50 95 LEU A C 1
ATOM 786 O O . LEU A 1 95 ? -10.989 16.647 7.028 1.00 87.50 95 LEU A O 1
ATOM 790 N N . ARG A 1 96 ? -13.183 17.039 6.722 1.00 86.75 96 ARG A N 1
ATOM 791 C CA . ARG A 1 96 ? -13.655 16.202 7.836 1.00 86.75 96 ARG A CA 1
ATOM 792 C C . ARG A 1 96 ? -13.315 14.721 7.654 1.00 86.75 96 ARG A C 1
ATOM 794 O O . ARG A 1 96 ? -13.180 14.010 8.641 1.00 86.75 96 ARG A O 1
ATOM 801 N N . ASN A 1 97 ? -13.077 14.269 6.420 1.00 86.62 97 ASN A N 1
ATOM 802 C CA . ASN A 1 97 ? -12.640 12.899 6.135 1.00 86.62 97 ASN A CA 1
ATOM 803 C C . ASN A 1 97 ? -11.213 12.601 6.636 1.00 86.62 97 ASN A C 1
ATOM 805 O O . ASN A 1 97 ? -10.770 11.455 6.580 1.00 86.62 97 ASN A O 1
ATOM 809 N N . TYR A 1 98 ? -10.479 13.620 7.094 1.00 89.50 98 TYR A N 1
ATOM 810 C CA . TYR A 1 98 ? -9.083 13.525 7.524 1.00 89.50 98 TYR A CA 1
ATOM 811 C C . TYR A 1 98 ? -8.868 13.826 8.999 1.00 89.50 98 TYR A C 1
ATOM 813 O O . TYR A 1 98 ? -7.723 13.806 9.449 1.00 89.50 98 TYR A O 1
ATOM 821 N N . THR A 1 99 ? -9.929 14.096 9.762 1.00 89.94 99 THR A N 1
ATOM 822 C CA . THR A 1 99 ? -9.823 14.469 11.180 1.00 89.94 99 THR A CA 1
ATOM 823 C C . THR A 1 99 ? -9.017 13.440 11.980 1.00 89.94 99 THR A C 1
ATOM 825 O O . THR A 1 99 ? -8.194 13.801 12.817 1.00 89.94 99 THR A O 1
ATOM 828 N N . ASN A 1 100 ? -9.140 12.161 11.614 1.00 91.25 100 ASN A N 1
ATOM 829 C CA . ASN A 1 100 ? -8.437 11.052 12.251 1.00 91.25 100 ASN A CA 1
ATOM 830 C C . ASN A 1 100 ? -7.030 10.757 11.684 1.00 91.25 100 ASN A C 1
ATOM 832 O O . ASN A 1 100 ? -6.424 9.770 12.092 1.00 91.25 100 ASN A O 1
ATOM 836 N N . GLU A 1 101 ? -6.456 11.571 10.781 1.00 92.06 101 GLU A N 1
ATOM 837 C CA . GLU A 1 101 ? -5.130 11.320 10.159 1.00 92.06 101 GLU A CA 1
ATOM 838 C C . GLU A 1 101 ? -4.020 11.052 11.184 1.00 92.06 101 GLU A C 1
ATOM 840 O O . GLU A 1 101 ? -3.129 10.233 10.945 1.00 92.06 101 GLU A O 1
ATOM 845 N N . ARG A 1 102 ? -4.101 11.710 12.345 1.00 91.31 102 ARG A N 1
ATOM 846 C CA . ARG A 1 102 ? -3.118 11.609 13.435 1.00 91.31 102 ARG A CA 1
ATOM 847 C C . ARG A 1 102 ? -3.562 10.733 14.598 1.00 91.31 102 ARG A C 1
ATOM 849 O O . ARG A 1 102 ? -2.876 10.730 15.618 1.00 91.31 102 ARG A O 1
ATOM 856 N N . SER A 1 103 ? -4.665 10.002 14.444 1.00 92.75 103 SER A N 1
ATOM 857 C CA . SER A 1 103 ? -5.234 9.194 15.517 1.00 92.75 103 SER A CA 1
ATOM 858 C C . SER A 1 103 ? -4.213 8.195 16.076 1.00 92.75 103 SER A C 1
ATOM 860 O O . SER A 1 103 ? -3.574 7.422 15.347 1.00 92.75 103 SER A O 1
ATOM 862 N N . GLY A 1 104 ? -4.078 8.197 17.401 1.00 92.38 104 GLY A N 1
ATOM 863 C CA . GLY A 1 104 ? -3.318 7.212 18.156 1.00 92.38 104 GLY A CA 1
ATOM 864 C C . GLY A 1 104 ? -3.874 5.799 17.981 1.00 92.38 104 GLY A C 1
ATOM 865 O O . GLY A 1 104 ? -3.084 4.863 17.832 1.00 92.38 104 GLY A O 1
ATOM 866 N N . TYR A 1 105 ? -5.200 5.649 17.923 1.00 91.94 105 TYR A N 1
ATOM 867 C CA . TYR A 1 105 ? -5.858 4.373 17.636 1.00 91.94 105 TYR A CA 1
ATOM 868 C C . TYR A 1 105 ? -5.457 3.817 16.261 1.00 91.94 105 TYR A C 1
ATOM 870 O O . TYR A 1 105 ? -4.994 2.678 16.166 1.00 91.94 105 TYR A O 1
ATOM 878 N N . LEU A 1 106 ? -5.530 4.627 15.196 1.00 94.81 106 LEU A N 1
ATOM 879 C CA . LEU A 1 106 ? -5.136 4.179 13.850 1.00 94.81 106 LEU A CA 1
ATOM 880 C C . LEU A 1 106 ? -3.657 3.816 13.761 1.00 94.81 106 LEU A C 1
ATOM 882 O O . LEU A 1 106 ? -3.293 2.871 13.057 1.00 94.81 106 LEU A O 1
ATOM 886 N N . ARG A 1 107 ? -2.799 4.540 14.486 1.00 95.19 107 ARG A N 1
ATOM 887 C CA . ARG A 1 107 ? -1.385 4.180 14.606 1.00 95.19 107 ARG A CA 1
ATOM 888 C C . ARG A 1 107 ? -1.222 2.788 15.219 1.00 95.19 107 ARG A C 1
ATOM 890 O O . ARG A 1 107 ? -0.481 1.992 14.658 1.00 95.19 107 ARG A O 1
ATOM 897 N N . ILE A 1 108 ? -1.930 2.477 16.307 1.00 94.88 108 ILE A N 1
ATOM 898 C CA . ILE A 1 108 ? -1.878 1.154 16.952 1.00 94.88 108 ILE A CA 1
ATOM 899 C C . ILE A 1 108 ? -2.343 0.057 15.989 1.00 94.88 108 ILE A C 1
ATOM 901 O O . ILE A 1 108 ? -1.653 -0.951 15.842 1.00 94.88 108 ILE A O 1
ATOM 905 N N . VAL A 1 109 ? -3.473 0.262 15.302 1.00 95.94 109 VAL A N 1
ATOM 906 C CA . VAL A 1 109 ? -3.993 -0.693 14.308 1.00 95.94 109 VAL A CA 1
ATOM 907 C C . VAL A 1 109 ? -2.960 -0.942 13.210 1.00 95.94 109 VAL A C 1
ATOM 909 O O . VAL A 1 109 ? -2.622 -2.093 12.937 1.00 95.94 109 VAL A O 1
ATOM 912 N N . ARG A 1 110 ? -2.409 0.123 12.614 1.00 97.50 110 ARG A N 1
ATOM 913 C CA . ARG A 1 110 ? -1.379 0.021 11.572 1.00 97.50 110 ARG A CA 1
ATOM 914 C C . ARG A 1 110 ? -0.152 -0.734 12.070 1.00 97.50 110 ARG A C 1
ATOM 916 O O . ARG A 1 110 ? 0.246 -1.706 11.438 1.00 97.50 110 ARG A O 1
ATOM 923 N N . ASP A 1 111 ? 0.432 -0.293 13.181 1.00 97.56 111 ASP A N 1
ATOM 924 C CA . ASP A 1 111 ? 1.687 -0.843 13.698 1.00 97.56 111 ASP A CA 1
ATOM 925 C C . ASP A 1 111 ? 1.526 -2.333 14.039 1.00 97.56 111 ASP A C 1
ATOM 927 O O . ASP A 1 111 ? 2.435 -3.131 13.811 1.00 97.56 111 ASP A O 1
ATOM 931 N N . ARG A 1 112 ? 0.337 -2.735 14.508 1.00 96.62 112 ARG A N 1
ATOM 932 C CA . ARG A 1 112 ? 0.007 -4.136 14.772 1.00 96.62 112 ARG A CA 1
ATOM 933 C C . ARG A 1 112 ? 0.002 -4.985 13.502 1.00 96.62 112 ARG A C 1
ATOM 935 O O . ARG A 1 112 ? 0.601 -6.056 13.504 1.00 96.62 112 ARG A O 1
ATOM 942 N N . ILE A 1 113 ? -0.636 -4.519 12.427 1.00 97.69 113 ILE A N 1
ATOM 943 C CA . ILE A 1 113 ? -0.642 -5.233 11.140 1.00 97.69 113 ILE A CA 1
ATOM 944 C C . ILE A 1 113 ? 0.774 -5.270 10.558 1.00 97.69 113 ILE A C 1
ATOM 946 O O . ILE A 1 113 ? 1.261 -6.340 10.192 1.00 97.69 113 ILE A O 1
ATOM 950 N N . GLU A 1 114 ? 1.444 -4.115 10.492 1.00 97.75 114 GLU A N 1
ATOM 951 C CA . GLU A 1 114 ? 2.769 -3.969 9.884 1.00 97.75 114 GLU A CA 1
ATOM 952 C C . GLU A 1 114 ? 3.821 -4.825 10.593 1.00 97.75 114 GLU A C 1
ATOM 954 O O . GLU A 1 114 ? 4.657 -5.419 9.920 1.00 97.75 114 GLU A O 1
ATOM 959 N N . TYR A 1 115 ? 3.752 -4.975 11.919 1.00 97.19 115 TYR A N 1
ATOM 960 C CA . TYR A 1 115 ? 4.685 -5.816 12.670 1.00 97.19 115 TYR A CA 1
ATOM 961 C C . TYR A 1 115 ? 4.711 -7.273 12.184 1.00 97.19 115 TYR A C 1
ATOM 963 O O . TYR A 1 115 ? 5.785 -7.860 12.029 1.00 97.19 115 TYR A O 1
ATOM 971 N N . PHE A 1 116 ? 3.541 -7.874 11.953 1.00 95.69 116 PHE A N 1
ATOM 972 C CA . PHE A 1 116 ? 3.455 -9.257 11.476 1.00 95.69 116 PHE A CA 1
ATOM 973 C C . PHE A 1 116 ? 3.620 -9.348 9.962 1.00 95.69 116 PHE A C 1
ATOM 975 O O . PHE A 1 116 ? 4.330 -10.236 9.490 1.00 95.69 116 PHE A O 1
ATOM 982 N N . TRP A 1 117 ? 3.041 -8.403 9.215 1.00 95.62 117 TRP A N 1
ATOM 983 C CA . TRP A 1 117 ? 3.184 -8.345 7.763 1.00 95.62 117 TRP A CA 1
ATOM 984 C C . TRP A 1 117 ? 4.653 -8.217 7.342 1.00 95.62 117 TRP A C 1
ATOM 986 O O . TRP A 1 117 ? 5.099 -8.991 6.507 1.00 95.62 117 TRP A O 1
ATOM 996 N N . GLN A 1 118 ? 5.444 -7.334 7.964 1.00 95.56 118 GLN A N 1
ATOM 997 C CA . GLN A 1 118 ? 6.867 -7.166 7.633 1.00 95.56 118 GLN A CA 1
ATOM 998 C C . GLN A 1 118 ? 7.678 -8.444 7.861 1.00 95.56 118 GLN A C 1
ATOM 1000 O O . GLN A 1 118 ? 8.554 -8.769 7.063 1.00 95.56 118 GLN A O 1
ATOM 1005 N N . LYS A 1 119 ? 7.397 -9.188 8.938 1.00 94.12 119 LYS A N 1
ATOM 1006 C CA . LYS A 1 119 ? 8.061 -10.473 9.198 1.00 94.12 119 LYS A CA 1
ATOM 1007 C C . LYS A 1 119 ? 7.687 -11.519 8.158 1.00 94.12 119 LYS A C 1
ATOM 1009 O O . LYS A 1 119 ? 8.562 -12.235 7.682 1.00 94.12 119 LYS A O 1
ATOM 1014 N N . TRP A 1 120 ? 6.400 -11.604 7.828 1.00 93.00 120 TRP A N 1
ATOM 1015 C CA . TRP A 1 120 ? 5.905 -12.511 6.802 1.00 93.00 120 TRP A CA 1
ATOM 1016 C C . TRP A 1 120 ? 6.505 -12.192 5.428 1.00 93.00 120 TRP A C 1
ATOM 1018 O O . TRP A 1 120 ? 6.982 -13.106 4.762 1.00 93.00 120 TRP A O 1
ATOM 1028 N N . GLU A 1 121 ? 6.553 -10.912 5.053 1.00 92.75 121 GLU A N 1
ATOM 1029 C CA . GLU A 1 121 ? 7.130 -10.417 3.799 1.00 92.75 121 GLU A CA 1
ATOM 1030 C C . GLU A 1 121 ? 8.629 -10.738 3.719 1.00 92.75 121 GLU A C 1
ATOM 1032 O O . GLU A 1 121 ? 9.096 -11.308 2.737 1.00 92.75 121 GLU A O 1
ATOM 1037 N N . LEU A 1 122 ? 9.388 -10.453 4.787 1.00 93.94 122 LEU A N 1
ATOM 1038 C CA . LEU A 1 122 ? 10.816 -10.775 4.855 1.00 93.94 122 LEU A CA 1
ATOM 1039 C C . LEU A 1 122 ? 11.085 -12.278 4.750 1.00 93.94 122 LEU A C 1
ATOM 1041 O O . LEU A 1 122 ? 12.094 -12.664 4.171 1.00 93.94 122 LEU A O 1
ATOM 1045 N N . ALA A 1 123 ? 10.195 -13.125 5.273 1.00 92.06 123 ALA A N 1
ATOM 1046 C CA . ALA A 1 123 ? 10.325 -14.575 5.156 1.00 92.06 123 ALA A CA 1
ATOM 1047 C C . ALA A 1 123 ? 10.139 -15.089 3.715 1.00 92.06 123 ALA A C 1
ATOM 1049 O O . ALA A 1 123 ? 10.559 -16.206 3.423 1.00 92.06 123 ALA A O 1
ATOM 1050 N N . GLN A 1 124 ? 9.547 -14.291 2.815 1.00 89.81 124 GLN A N 1
ATOM 1051 C CA . GLN A 1 124 ? 9.431 -14.626 1.388 1.00 89.81 124 GLN A CA 1
ATOM 1052 C C . GLN A 1 124 ? 10.695 -14.285 0.587 1.00 89.81 124 GLN A C 1
ATOM 1054 O O . GLN A 1 124 ? 10.802 -14.641 -0.586 1.00 89.81 124 GLN A O 1
ATOM 1059 N N . ILE A 1 125 ? 11.643 -13.566 1.191 1.00 92.88 125 ILE A N 1
ATOM 1060 C CA . ILE A 1 125 ? 12.837 -13.062 0.521 1.00 92.88 125 ILE A CA 1
ATOM 1061 C C . ILE A 1 125 ? 14.054 -13.824 1.042 1.00 92.88 125 ILE A C 1
ATOM 1063 O O . ILE A 1 125 ? 14.318 -13.850 2.244 1.00 92.88 125 ILE A O 1
ATOM 1067 N N . ASP A 1 126 ? 14.859 -14.382 0.137 1.00 94.50 126 ASP A N 1
ATOM 1068 C CA . ASP A 1 126 ? 16.173 -14.922 0.497 1.00 94.50 126 ASP A CA 1
ATOM 1069 C C . ASP A 1 126 ? 17.180 -13.778 0.691 1.00 94.50 126 ASP A C 1
ATOM 1071 O O . ASP A 1 126 ? 17.966 -13.417 -0.189 1.00 94.50 126 ASP A O 1
ATOM 1075 N N . VAL A 1 127 ? 17.108 -13.154 1.867 1.00 93.94 127 VAL A N 1
ATOM 1076 C CA . VAL A 1 127 ? 17.946 -12.008 2.236 1.00 93.94 127 VAL A CA 1
ATOM 1077 C C . VAL A 1 127 ? 19.433 -12.366 2.207 1.00 93.94 127 VAL A C 1
ATOM 1079 O O . VAL A 1 127 ? 20.256 -11.523 1.847 1.00 93.94 127 VAL A O 1
ATOM 1082 N N . GLU A 1 128 ? 19.797 -13.597 2.568 1.00 94.50 128 GLU A N 1
ATOM 1083 C CA . GLU A 1 128 ? 21.199 -14.014 2.575 1.00 94.50 128 GLU A CA 1
ATOM 1084 C C . GLU A 1 128 ? 21.731 -14.202 1.157 1.00 94.50 128 GLU A C 1
ATOM 1086 O O . GLU A 1 128 ? 22.825 -13.719 0.869 1.00 94.50 128 GLU A O 1
ATOM 1091 N N . ALA A 1 129 ? 20.948 -14.781 0.241 1.00 94.06 129 ALA A N 1
ATOM 1092 C CA . ALA A 1 129 ? 21.325 -14.823 -1.169 1.00 94.06 129 ALA A CA 1
ATOM 1093 C C . ALA A 1 129 ? 21.493 -13.414 -1.756 1.00 94.06 129 ALA A C 1
ATOM 1095 O O . ALA A 1 129 ? 22.484 -13.148 -2.436 1.00 94.06 129 ALA A O 1
ATOM 1096 N N . LEU A 1 130 ? 20.580 -12.484 -1.442 1.00 92.31 130 LEU A N 1
ATOM 1097 C CA . LEU A 1 130 ? 20.667 -11.100 -1.921 1.00 92.31 130 LEU A CA 1
ATOM 1098 C C . LEU A 1 130 ? 21.945 -10.387 -1.456 1.00 92.31 130 LEU A C 1
ATOM 1100 O O . LEU A 1 130 ? 22.533 -9.629 -2.225 1.00 92.31 130 LEU A O 1
ATOM 1104 N N . LYS A 1 131 ? 22.406 -10.642 -0.226 1.00 93.50 131 LYS A N 1
ATOM 1105 C CA . LYS A 1 131 ? 23.648 -10.054 0.309 1.00 93.50 131 LYS A CA 1
ATOM 1106 C C . LYS A 1 131 ? 24.912 -10.524 -0.413 1.00 93.50 131 LYS A C 1
ATOM 1108 O O . LYS A 1 131 ? 25.921 -9.828 -0.343 1.00 93.50 131 LYS A O 1
ATOM 1113 N N . GLN A 1 132 ? 24.875 -11.683 -1.070 1.00 95.25 132 GLN A N 1
ATOM 1114 C CA . GLN A 1 132 ? 26.024 -12.246 -1.788 1.00 95.25 132 GLN A CA 1
ATOM 1115 C C . GLN A 1 132 ? 26.086 -11.823 -3.262 1.00 95.25 132 GLN A C 1
ATOM 1117 O O . GLN A 1 132 ? 27.035 -12.182 -3.959 1.00 95.25 132 GLN A O 1
ATOM 1122 N N . LEU A 1 133 ? 25.092 -11.080 -3.760 1.00 94.75 133 LEU A N 1
ATOM 1123 C CA . LEU A 1 133 ? 25.074 -10.635 -5.149 1.00 94.75 133 LEU A CA 1
ATOM 1124 C C . LEU A 1 133 ? 26.150 -9.577 -5.414 1.00 94.75 133 LEU A C 1
ATOM 1126 O O . LEU A 1 133 ? 26.337 -8.639 -4.636 1.00 94.75 133 LEU A O 1
ATOM 1130 N N . ASP A 1 134 ? 26.785 -9.660 -6.585 1.00 96.44 134 ASP A N 1
ATOM 1131 C CA . ASP A 1 134 ? 27.444 -8.492 -7.166 1.00 96.44 134 ASP A CA 1
ATOM 1132 C C . ASP A 1 134 ? 26.354 -7.489 -7.551 1.00 96.44 134 ASP A C 1
ATOM 1134 O O . ASP A 1 134 ? 25.696 -7.615 -8.583 1.00 96.44 134 ASP A O 1
ATOM 1138 N N . VAL A 1 135 ? 26.157 -6.489 -6.691 1.00 95.50 135 VAL A N 1
ATOM 1139 C CA . VAL A 1 135 ? 25.104 -5.481 -6.843 1.00 95.50 135 VAL A CA 1
ATOM 1140 C C . VAL A 1 135 ? 25.191 -4.780 -8.197 1.00 95.50 135 VAL A C 1
ATOM 1142 O O . VAL A 1 135 ? 24.163 -4.523 -8.821 1.00 95.50 135 VAL A O 1
ATOM 1145 N N . LYS A 1 136 ? 26.399 -4.477 -8.685 1.00 96.38 136 LYS A N 1
ATOM 1146 C CA . LYS A 1 136 ? 26.559 -3.762 -9.953 1.00 96.38 136 LYS A CA 1
ATOM 1147 C C . LYS A 1 136 ? 26.137 -4.650 -11.116 1.00 96.38 136 LYS A C 1
ATOM 1149 O O . LYS A 1 136 ? 25.379 -4.200 -11.974 1.00 96.38 136 LYS A O 1
ATOM 1154 N N . GLN A 1 137 ? 26.622 -5.887 -11.138 1.00 97.38 137 GLN A N 1
ATOM 1155 C CA . GLN A 1 137 ? 26.288 -6.829 -12.198 1.00 97.38 137 GLN A CA 1
ATOM 1156 C C . GLN A 1 137 ? 24.794 -7.184 -12.174 1.00 97.38 137 GLN A C 1
ATOM 1158 O O . GLN A 1 137 ? 24.140 -7.127 -13.213 1.00 97.38 137 GLN A O 1
ATOM 1163 N N . ALA A 1 138 ? 24.224 -7.415 -10.990 1.00 95.50 138 ALA A N 1
ATOM 1164 C CA . ALA A 1 138 ? 22.800 -7.684 -10.817 1.00 95.50 138 ALA A CA 1
ATOM 1165 C C . ALA A 1 138 ? 21.916 -6.519 -11.302 1.00 95.50 138 ALA A C 1
ATOM 1167 O O . ALA A 1 138 ? 20.889 -6.749 -11.937 1.00 95.50 138 ALA A O 1
ATOM 1168 N N . LEU A 1 139 ? 22.315 -5.262 -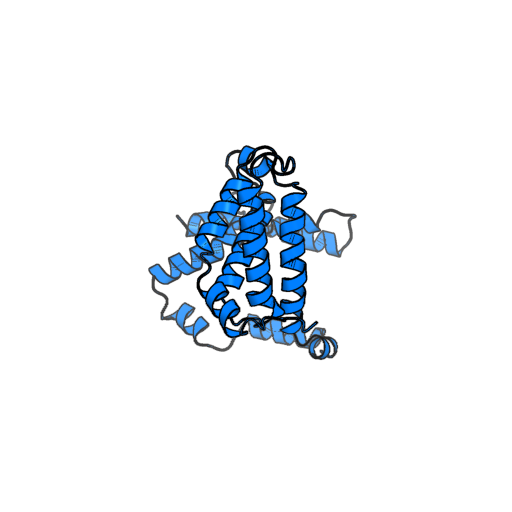11.062 1.00 95.88 139 LEU A N 1
ATOM 1169 C CA . LEU A 1 139 ? 21.599 -4.091 -11.584 1.00 95.88 139 LEU A CA 1
ATOM 1170 C C . LEU A 1 139 ? 21.673 -3.994 -13.114 1.00 95.88 139 LEU A C 1
ATOM 1172 O O . LEU A 1 139 ? 20.673 -3.658 -13.746 1.00 95.88 139 LEU A O 1
ATOM 1176 N N . ILE A 1 140 ? 22.829 -4.297 -13.714 1.00 96.94 140 ILE A N 1
ATOM 1177 C CA . ILE A 1 140 ? 22.993 -4.324 -15.177 1.00 96.94 140 ILE A CA 1
ATOM 1178 C C . ILE A 1 140 ? 22.088 -5.395 -15.792 1.00 96.94 140 ILE A C 1
ATOM 1180 O O . ILE A 1 140 ? 21.360 -5.120 -16.746 1.00 96.94 140 ILE A O 1
ATOM 1184 N N . GLU A 1 141 ? 22.105 -6.602 -15.230 1.00 95.94 141 GLU A N 1
ATOM 1185 C CA . GLU A 1 141 ? 21.268 -7.716 -15.677 1.00 95.94 141 GLU A CA 1
ATOM 1186 C C . GLU A 1 141 ? 19.783 -7.401 -15.518 1.00 95.94 141 GLU A C 1
ATOM 1188 O O . GLU A 1 141 ? 18.995 -7.650 -16.433 1.00 95.94 141 GLU A O 1
ATOM 1193 N N . ARG A 1 142 ? 19.402 -6.778 -14.396 1.00 95.44 142 ARG A N 1
ATOM 1194 C CA . ARG A 1 142 ? 18.023 -6.361 -14.165 1.00 95.44 142 ARG A CA 1
ATOM 1195 C C . ARG A 1 142 ? 17.567 -5.308 -15.171 1.00 95.44 142 ARG A C 1
ATOM 1197 O O . ARG A 1 142 ? 16.493 -5.457 -15.741 1.00 95.44 142 ARG A O 1
ATOM 1204 N N . ALA A 1 143 ? 18.389 -4.296 -15.443 1.00 96.25 143 ALA A N 1
ATOM 1205 C CA . ALA A 1 143 ? 18.076 -3.281 -16.445 1.00 96.25 143 ALA A CA 1
ATOM 1206 C C . ALA A 1 143 ? 17.929 -3.893 -17.849 1.00 96.25 143 ALA A C 1
ATOM 1208 O O . ALA A 1 143 ? 17.005 -3.544 -18.580 1.00 96.25 143 ALA A O 1
ATOM 1209 N N . ALA A 1 144 ? 18.800 -4.838 -18.217 1.00 95.75 144 ALA A N 1
ATOM 1210 C CA . ALA A 1 144 ? 18.690 -5.552 -19.487 1.00 95.75 144 ALA A CA 1
ATOM 1211 C C . ALA A 1 144 ? 17.385 -6.364 -19.579 1.00 95.75 144 ALA A C 1
ATOM 1213 O O . ALA A 1 144 ? 16.716 -6.334 -20.614 1.00 95.75 144 ALA A O 1
ATOM 1214 N N . TYR A 1 145 ? 16.998 -7.036 -18.490 1.00 95.00 145 TYR A N 1
ATOM 1215 C CA . TYR A 1 145 ? 15.729 -7.756 -18.395 1.00 95.00 145 TYR A CA 1
ATOM 1216 C C . TYR A 1 145 ? 14.522 -6.818 -18.504 1.00 95.00 145 TYR A C 1
ATOM 1218 O O . TYR A 1 145 ? 13.599 -7.115 -19.250 1.00 95.00 145 TYR A O 1
ATOM 1226 N N . ASP A 1 146 ? 14.519 -5.683 -17.802 1.00 93.06 146 ASP A N 1
ATOM 1227 C CA . ASP A 1 146 ? 13.387 -4.748 -17.810 1.00 93.06 146 ASP A CA 1
ATOM 1228 C C . ASP A 1 146 ? 13.194 -4.085 -19.192 1.00 93.06 146 ASP A C 1
ATOM 1230 O O . ASP A 1 146 ? 12.064 -3.810 -19.595 1.00 93.06 146 ASP A O 1
ATOM 1234 N N . VAL A 1 147 ? 14.277 -3.880 -19.955 1.00 93.75 147 VAL A N 1
ATOM 1235 C CA . VAL A 1 147 ? 14.221 -3.369 -21.338 1.00 93.75 147 VAL A CA 1
ATOM 1236 C C . VAL A 1 147 ? 13.675 -4.412 -22.317 1.00 93.75 147 VAL A C 1
ATOM 1238 O O . VAL A 1 147 ? 12.939 -4.064 -23.242 1.00 93.75 147 VAL A O 1
ATOM 1241 N N . ALA A 1 148 ? 14.042 -5.683 -22.145 1.00 91.12 148 ALA A N 1
ATOM 1242 C CA . ALA A 1 148 ? 13.675 -6.761 -23.060 1.00 91.12 148 ALA A CA 1
ATOM 1243 C C . ALA A 1 148 ? 13.257 -8.037 -22.306 1.00 91.12 148 ALA A C 1
ATOM 1245 O O . ALA A 1 148 ? 13.941 -9.064 -22.400 1.00 91.12 148 ALA A O 1
ATOM 1246 N N . PRO A 1 149 ? 12.128 -8.010 -21.573 1.00 91.94 149 PRO A N 1
ATOM 1247 C CA . PRO A 1 149 ? 11.710 -9.161 -20.793 1.00 91.94 149 PRO A CA 1
ATOM 1248 C C . PRO A 1 149 ? 11.243 -10.285 -21.731 1.00 91.94 149 PRO A C 1
ATOM 1250 O O . PRO A 1 149 ? 10.563 -10.022 -22.732 1.00 91.94 149 PRO A O 1
ATOM 1253 N N . PRO A 1 150 ? 11.559 -11.556 -21.427 1.00 91.56 150 PRO A N 1
ATOM 1254 C CA . PRO A 1 150 ? 11.038 -12.681 -22.185 1.00 91.56 150 PRO A CA 1
ATOM 1255 C C . PRO A 1 150 ? 9.506 -12.721 -22.103 1.00 91.56 150 PRO A C 1
ATOM 1257 O O . PRO A 1 150 ? 8.890 -12.344 -21.102 1.00 91.56 150 PRO A O 1
ATOM 1260 N N . LEU A 1 151 ? 8.873 -13.210 -23.170 1.00 91.94 151 LEU A N 1
ATOM 1261 C CA . LEU A 1 151 ? 7.419 -13.346 -23.211 1.00 91.94 151 LEU A CA 1
ATOM 1262 C C . LEU A 1 151 ? 6.953 -14.425 -22.232 1.00 91.94 151 LEU A C 1
ATOM 1264 O O . LEU A 1 151 ? 7.245 -15.607 -22.410 1.00 91.94 151 LEU A O 1
ATOM 1268 N N . ASN A 1 152 ? 6.156 -14.015 -21.253 1.00 92.38 152 ASN A N 1
ATOM 1269 C CA . ASN A 1 152 ? 5.420 -14.893 -20.357 1.00 92.38 152 ASN A CA 1
ATOM 1270 C C . ASN A 1 152 ? 3.916 -14.770 -20.647 1.00 92.38 152 ASN A C 1
ATOM 1272 O O . ASN A 1 152 ? 3.504 -14.030 -21.542 1.00 92.38 152 ASN A O 1
ATOM 1276 N N . GLU A 1 153 ? 3.088 -15.537 -19.942 1.00 94.06 153 GLU A N 1
ATOM 1277 C CA . GLU A 1 153 ? 1.633 -15.504 -20.144 1.00 94.06 153 GLU A CA 1
ATOM 1278 C C . GLU A 1 153 ? 1.048 -14.112 -19.902 1.00 94.06 153 GLU A C 1
ATOM 1280 O O . GLU A 1 153 ? 0.294 -13.622 -20.737 1.00 94.06 153 GLU A O 1
ATOM 1285 N N . ASN A 1 154 ? 1.482 -13.424 -18.845 1.00 91.81 154 ASN A N 1
ATOM 1286 C CA . ASN A 1 154 ? 0.995 -12.084 -18.522 1.00 91.81 154 ASN A CA 1
ATOM 1287 C C . ASN A 1 154 ? 1.353 -11.063 -19.613 1.00 91.81 154 ASN A C 1
ATOM 1289 O O . ASN A 1 154 ? 0.503 -10.279 -20.033 1.00 91.81 154 ASN A O 1
ATOM 1293 N N . SER A 1 155 ? 2.591 -11.074 -20.116 1.00 90.94 155 SER A N 1
ATOM 1294 C CA . SER A 1 155 ? 3.005 -10.158 -21.182 1.00 90.94 155 SER A CA 1
ATOM 1295 C C . SER A 1 155 ? 2.388 -10.517 -22.535 1.00 90.94 155 SER A C 1
ATOM 1297 O O . SER A 1 155 ? 2.096 -9.615 -23.320 1.00 90.94 155 SER A O 1
ATOM 1299 N N . ARG A 1 156 ? 2.102 -11.801 -22.804 1.00 93.62 156 ARG A N 1
ATOM 1300 C CA . ARG A 1 156 ? 1.289 -12.213 -23.962 1.00 93.62 156 ARG A CA 1
ATOM 1301 C C . ARG A 1 156 ? -0.139 -11.697 -23.861 1.00 93.62 156 ARG A C 1
ATOM 1303 O O . ARG A 1 156 ? -0.598 -11.083 -24.824 1.00 93.62 156 ARG A O 1
ATOM 1310 N N . TYR A 1 157 ? -0.778 -11.872 -22.705 1.00 93.69 157 TYR A N 1
ATOM 1311 C CA . TYR A 1 157 ? -2.123 -11.372 -22.459 1.00 93.69 157 TYR A CA 1
ATOM 1312 C C . TYR A 1 157 ? -2.185 -9.866 -22.710 1.00 93.69 157 TYR A C 1
A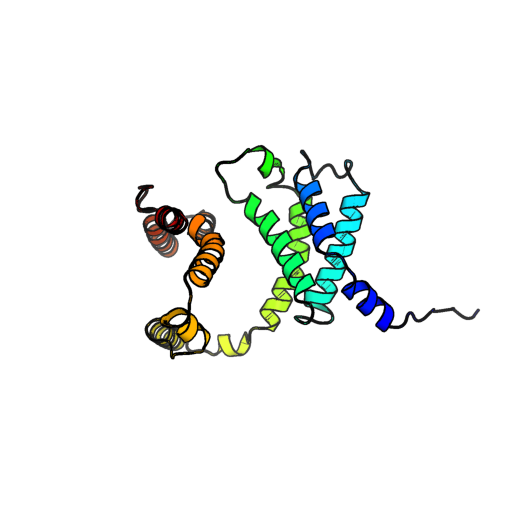TOM 1314 O O . TYR A 1 157 ? -2.970 -9.408 -23.538 1.00 93.69 157 TYR A O 1
ATOM 1322 N N . ILE A 1 158 ? -1.272 -9.107 -22.090 1.00 91.50 158 ILE A N 1
ATOM 1323 C CA . ILE A 1 158 ? -1.230 -7.649 -22.231 1.00 91.50 158 ILE A CA 1
ATOM 1324 C C . ILE A 1 158 ? -1.040 -7.218 -23.687 1.00 91.50 158 ILE A C 1
ATOM 1326 O O . ILE A 1 158 ? -1.680 -6.275 -24.145 1.00 91.50 158 ILE A O 1
ATOM 1330 N N . ARG A 1 159 ? -0.160 -7.903 -24.417 1.00 90.25 159 ARG A N 1
ATOM 1331 C CA . ARG A 1 159 ? 0.214 -7.524 -25.781 1.00 90.25 159 ARG A CA 1
ATOM 1332 C C . ARG A 1 159 ? -0.835 -7.890 -26.830 1.00 90.25 159 ARG A C 1
ATOM 1334 O O . ARG A 1 159 ? -0.945 -7.173 -27.819 1.00 90.25 159 ARG A O 1
ATOM 1341 N N . ALA A 1 160 ? -1.504 -9.033 -26.688 1.00 93.38 160 ALA A N 1
ATOM 1342 C CA . ALA A 1 160 ? -2.242 -9.647 -27.796 1.00 93.38 160 ALA A CA 1
ATOM 1343 C C . ALA A 1 160 ? -3.664 -10.116 -27.459 1.00 93.38 160 ALA A C 1
ATOM 1345 O O . ALA A 1 160 ? -4.448 -10.315 -28.382 1.00 93.38 160 ALA A O 1
ATOM 1346 N N . GLU A 1 161 ? -4.006 -10.305 -26.184 1.00 95.38 161 GLU A N 1
ATOM 1347 C CA . GLU A 1 161 ? -5.277 -10.935 -25.784 1.00 95.38 161 GLU A CA 1
ATOM 1348 C C . GLU A 1 161 ? -6.162 -9.998 -24.951 1.00 95.38 161 GLU A C 1
ATOM 1350 O O . GLU A 1 161 ? -7.347 -10.271 -24.749 1.00 95.38 161 GLU A O 1
ATOM 1355 N N . MET A 1 162 ? -5.607 -8.881 -24.469 1.00 96.50 162 MET A N 1
ATOM 1356 C CA . MET A 1 162 ? -6.323 -7.935 -23.630 1.00 96.50 162 MET A CA 1
ATOM 1357 C C . MET A 1 162 ? -7.458 -7.271 -24.411 1.00 96.50 162 MET A C 1
ATOM 1359 O O . MET A 1 162 ? -7.245 -6.543 -25.380 1.00 96.50 162 MET A O 1
ATOM 1363 N N . SER A 1 163 ? -8.683 -7.498 -23.944 1.00 96.50 163 SER A N 1
ATOM 1364 C CA . SER A 1 163 ? -9.860 -6.781 -24.425 1.00 96.50 163 SER A CA 1
ATOM 1365 C C . SER A 1 163 ? -9.886 -5.343 -23.905 1.00 96.50 163 SER A C 1
ATOM 1367 O O . SER A 1 163 ? -9.215 -5.001 -22.931 1.00 96.50 163 SER A O 1
ATOM 1369 N N . GLU A 1 164 ? -10.746 -4.504 -24.481 1.00 95.44 164 GLU A N 1
ATOM 1370 C CA . GLU A 1 164 ? -10.994 -3.158 -23.957 1.00 95.44 164 GLU A CA 1
ATOM 1371 C C . GLU A 1 164 ? -11.442 -3.180 -22.484 1.00 95.44 164 GLU A C 1
ATOM 1373 O O . GLU A 1 164 ? -10.968 -2.384 -21.676 1.00 95.44 164 GLU A O 1
ATOM 1378 N N . ALA A 1 165 ? -12.310 -4.125 -22.106 1.00 95.19 165 ALA A N 1
ATOM 1379 C CA . ALA A 1 165 ? -12.734 -4.293 -20.716 1.00 95.19 165 ALA A CA 1
ATOM 1380 C C . ALA A 1 165 ? -11.550 -4.654 -19.802 1.00 95.19 165 ALA A C 1
ATOM 1382 O O . ALA A 1 165 ? -11.421 -4.101 -18.709 1.00 95.19 165 ALA A O 1
ATOM 1383 N N . GLY A 1 166 ? -10.655 -5.529 -20.273 1.00 94.12 166 GLY A N 1
ATOM 1384 C CA . GLY A 1 166 ? -9.412 -5.864 -19.580 1.00 94.12 166 GLY A CA 1
ATOM 1385 C C . GLY A 1 166 ? -8.491 -4.655 -19.417 1.00 94.12 166 GLY A C 1
ATOM 1386 O O . GLY A 1 166 ? -7.959 -4.438 -18.330 1.00 94.12 166 GLY A O 1
ATOM 1387 N N . TYR A 1 167 ? -8.365 -3.825 -20.454 1.00 93.75 167 TYR A N 1
ATOM 1388 C CA . TYR A 1 167 ? -7.568 -2.598 -20.413 1.00 93.75 167 TYR A CA 1
ATOM 1389 C C . TYR A 1 167 ? -8.127 -1.580 -19.424 1.00 93.75 167 TYR A C 1
ATOM 1391 O O . TYR A 1 167 ? -7.385 -1.070 -18.587 1.00 93.75 167 TYR A O 1
ATOM 1399 N N . ARG A 1 168 ? -9.442 -1.341 -19.446 1.00 93.75 168 ARG A N 1
ATOM 1400 C CA . ARG A 1 168 ? -10.114 -0.468 -18.472 1.00 93.75 168 ARG A CA 1
ATOM 1401 C C . ARG A 1 168 ? -9.904 -0.960 -17.039 1.00 93.75 168 ARG A C 1
ATOM 1403 O O . ARG A 1 168 ? -9.662 -0.152 -16.147 1.00 93.75 168 ARG A O 1
ATOM 1410 N N . HIS A 1 169 ? -9.954 -2.273 -16.814 1.00 93.19 169 HIS A N 1
ATOM 1411 C CA . HIS A 1 169 ? -9.701 -2.856 -15.497 1.00 93.19 169 HIS A CA 1
ATOM 1412 C C . HIS A 1 169 ? -8.241 -2.685 -15.049 1.00 93.19 169 HIS A C 1
ATOM 1414 O O . HIS A 1 169 ? -7.994 -2.247 -13.926 1.00 93.19 169 HIS A O 1
ATOM 1420 N N . LEU A 1 170 ? -7.275 -2.960 -15.932 1.00 92.81 170 LEU A N 1
ATOM 1421 C CA . LEU A 1 170 ? -5.854 -2.736 -15.660 1.00 92.81 170 LEU A CA 1
ATOM 1422 C C . LEU A 1 170 ? -5.572 -1.262 -15.349 1.00 92.81 170 LEU A C 1
ATOM 1424 O O . LEU A 1 170 ? -4.865 -0.958 -14.391 1.00 92.81 170 LEU A O 1
ATOM 1428 N N . LEU A 1 171 ? -6.160 -0.349 -16.123 1.00 93.19 171 LEU A N 1
ATOM 1429 C CA . LEU A 1 171 ? -6.030 1.085 -15.905 1.00 93.19 171 LEU A CA 1
ATOM 1430 C C . LEU A 1 171 ? -6.644 1.515 -14.565 1.00 93.19 171 LEU A C 1
ATOM 1432 O O . LEU A 1 171 ? -6.043 2.318 -13.856 1.00 93.19 171 LEU A O 1
ATOM 1436 N N . ALA A 1 172 ? -7.792 0.951 -14.178 1.00 91.81 172 ALA A N 1
ATOM 1437 C CA . ALA A 1 172 ? -8.392 1.199 -12.870 1.00 91.81 172 ALA A CA 1
ATOM 1438 C C . ALA A 1 172 ? -7.468 0.747 -11.725 1.00 91.81 172 ALA A C 1
ATOM 1440 O O . ALA A 1 172 ? -7.288 1.493 -10.765 1.00 91.81 172 ALA A O 1
ATOM 1441 N N . ILE A 1 173 ? -6.816 -0.416 -11.842 1.00 91.06 173 ILE A N 1
ATOM 1442 C CA . ILE A 1 173 ? -5.820 -0.876 -10.859 1.00 91.06 173 ILE A CA 1
ATOM 1443 C C . ILE A 1 173 ? -4.609 0.067 -10.832 1.00 91.06 173 ILE A C 1
ATOM 1445 O O . ILE A 1 173 ? -4.213 0.530 -9.764 1.00 91.06 173 ILE A O 1
ATOM 1449 N N . ALA A 1 174 ? -4.046 0.402 -11.995 1.00 90.19 174 ALA A N 1
ATOM 1450 C CA . ALA A 1 174 ? -2.880 1.280 -12.096 1.00 90.19 174 ALA A CA 1
ATOM 1451 C C . ALA A 1 174 ? -3.161 2.703 -11.577 1.00 90.19 174 ALA A C 1
ATOM 1453 O O . ALA A 1 174 ? -2.263 3.367 -11.057 1.00 90.19 174 ALA A O 1
ATOM 1454 N N . SER A 1 175 ? -4.413 3.165 -11.659 1.00 89.31 175 SER A N 1
ATOM 1455 C CA . SER A 1 175 ? -4.817 4.494 -11.190 1.00 89.31 175 SER A CA 1
ATOM 1456 C C . SER A 1 175 ? -4.623 4.710 -9.688 1.00 89.31 175 SER A C 1
ATOM 1458 O O . SER A 1 175 ? -4.425 5.852 -9.273 1.00 89.31 175 SER A O 1
ATOM 1460 N N . PHE A 1 176 ? -4.618 3.640 -8.879 1.00 85.75 176 PHE A N 1
ATOM 1461 C CA . PHE A 1 176 ? -4.387 3.740 -7.435 1.00 85.75 176 PHE A CA 1
ATOM 1462 C C . PHE A 1 176 ? -3.029 4.358 -7.098 1.00 85.75 176 PHE A C 1
ATOM 1464 O O . PHE A 1 176 ? -2.936 5.067 -6.098 1.00 85.75 176 PHE A O 1
ATOM 1471 N N . ASP A 1 177 ? -2.008 4.116 -7.924 1.00 86.44 177 ASP A N 1
ATOM 1472 C CA . ASP A 1 177 ? -0.690 4.742 -7.790 1.00 86.44 177 ASP A CA 1
ATOM 1473 C C . ASP A 1 177 ? -0.543 5.932 -8.750 1.00 86.44 177 ASP A C 1
ATOM 1475 O O . ASP A 1 177 ? -0.155 7.022 -8.334 1.00 86.44 177 ASP A O 1
ATOM 1479 N N . GLY A 1 178 ? -0.975 5.786 -10.008 1.00 87.88 178 GLY A N 1
ATOM 1480 C CA . GLY A 1 178 ? -0.814 6.816 -11.042 1.00 87.88 178 GLY A CA 1
ATOM 1481 C C . GLY A 1 178 ? -1.513 8.150 -10.741 1.00 87.88 178 GLY A C 1
ATOM 1482 O O . GLY A 1 178 ? -1.020 9.217 -11.107 1.00 87.88 178 GLY A O 1
ATOM 1483 N N . LEU A 1 179 ? -2.645 8.154 -10.025 1.00 89.38 179 LEU A N 1
ATOM 1484 C CA . LEU A 1 179 ? -3.321 9.409 -9.652 1.00 89.38 179 LEU A CA 1
ATOM 1485 C C . LEU A 1 179 ? -2.610 10.160 -8.518 1.00 89.38 179 LEU A C 1
ATOM 1487 O O . LEU A 1 179 ? -2.741 11.382 -8.401 1.00 89.38 179 LEU A O 1
ATOM 1491 N N . VAL A 1 180 ? -1.829 9.446 -7.710 1.00 86.19 180 VAL A N 1
ATOM 1492 C CA . VAL A 1 180 ? -1.086 9.981 -6.559 1.00 86.19 180 VAL A CA 1
ATOM 1493 C C . VAL A 1 180 ? 0.422 9.868 -6.757 1.00 86.19 180 VAL A C 1
ATOM 1495 O O . VAL A 1 180 ? 1.187 9.940 -5.792 1.00 86.19 180 VAL A O 1
ATOM 1498 N N . GLU A 1 181 ? 0.847 9.746 -8.010 1.00 84.25 181 GLU A N 1
ATOM 1499 C CA . GLU A 1 181 ? 2.229 9.528 -8.412 1.00 84.25 181 GLU A CA 1
ATOM 1500 C C . GLU A 1 181 ? 3.188 10.518 -7.748 1.00 84.25 181 GLU A C 1
ATOM 1502 O O . GLU A 1 181 ? 2.879 11.700 -7.549 1.00 84.25 181 GLU A O 1
ATOM 1507 N N . ALA A 1 182 ? 4.336 9.985 -7.328 1.00 83.62 182 ALA A N 1
ATOM 1508 C CA . ALA A 1 182 ? 5.382 10.676 -6.582 1.00 83.62 182 ALA A CA 1
ATOM 1509 C C . ALA A 1 182 ? 4.972 11.289 -5.218 1.00 83.62 182 ALA A C 1
ATOM 1511 O O . ALA A 1 182 ? 5.810 11.882 -4.534 1.00 83.62 182 ALA A O 1
ATOM 1512 N N . SER A 1 183 ? 3.748 11.054 -4.720 1.00 84.00 183 SER A N 1
ATOM 1513 C CA . SER A 1 183 ? 3.344 11.489 -3.367 1.00 84.00 183 SER A CA 1
ATOM 1514 C C . SER A 1 183 ? 4.134 10.791 -2.256 1.00 84.00 183 SER A C 1
ATOM 1516 O O . SER A 1 183 ? 4.261 11.314 -1.151 1.00 84.00 183 SER A O 1
ATOM 1518 N N . ARG A 1 184 ? 4.652 9.578 -2.489 1.00 80.69 184 ARG A N 1
ATOM 1519 C CA . ARG A 1 184 ? 5.581 8.935 -1.540 1.00 80.69 184 ARG A CA 1
ATOM 1520 C C . ARG A 1 184 ? 6.948 9.619 -1.556 1.00 80.69 184 ARG A C 1
ATOM 1522 O O . ARG A 1 184 ? 7.489 9.899 -0.490 1.00 80.69 184 ARG A O 1
ATOM 1529 N N . LEU A 1 185 ? 7.458 9.941 -2.747 1.00 84.44 185 LEU A N 1
ATOM 1530 C CA . LEU A 1 185 ? 8.746 10.608 -2.940 1.00 84.44 185 LEU A CA 1
ATOM 1531 C C . LEU A 1 185 ? 8.781 11.983 -2.252 1.00 84.44 185 LEU A C 1
ATOM 1533 O O . LEU A 1 185 ? 9.754 12.314 -1.581 1.00 84.44 185 LEU A O 1
ATOM 1537 N N . SER A 1 186 ? 7.697 12.758 -2.325 1.00 83.62 186 SER A N 1
ATOM 1538 C CA . SER A 1 186 ? 7.628 14.066 -1.658 1.00 83.62 186 SER A CA 1
ATOM 1539 C C . SER A 1 186 ? 7.778 13.988 -0.131 1.00 83.62 186 SER A C 1
ATOM 1541 O O . SER A 1 186 ? 8.326 14.908 0.472 1.00 83.62 186 SER A O 1
ATOM 1543 N N . ARG A 1 187 ? 7.365 12.880 0.502 1.00 81.00 187 ARG A N 1
ATOM 1544 C CA . ARG A 1 187 ? 7.474 12.690 1.960 1.00 81.00 187 ARG A CA 1
ATOM 1545 C C . ARG A 1 187 ? 8.885 12.333 2.424 1.00 81.00 187 ARG A C 1
ATOM 1547 O O . ARG A 1 187 ? 9.245 12.681 3.542 1.00 81.00 187 ARG A O 1
ATOM 1554 N N . ILE A 1 188 ? 9.683 11.668 1.585 1.00 81.88 188 ILE A N 1
ATOM 1555 C CA . ILE A 1 188 ? 11.077 11.313 1.915 1.00 81.88 188 ILE A CA 1
ATOM 1556 C C . ILE A 1 188 ? 12.067 12.444 1.614 1.00 81.88 188 ILE A C 1
ATOM 1558 O O . ILE A 1 188 ? 13.207 12.408 2.062 1.00 81.88 188 ILE A O 1
ATOM 1562 N N . LEU A 1 189 ? 11.631 13.462 0.869 1.00 84.94 189 LEU A N 1
ATOM 1563 C CA . LEU A 1 189 ? 12.448 14.611 0.483 1.00 84.94 189 LEU A CA 1
ATOM 1564 C C . LEU A 1 189 ? 12.496 15.727 1.539 1.00 84.94 189 LEU A C 1
ATOM 1566 O O . LEU A 1 189 ? 13.135 16.753 1.303 1.00 84.94 189 LEU A O 1
ATOM 1570 N N . GLY A 1 190 ? 11.861 15.545 2.700 1.00 76.88 190 GLY A N 1
ATOM 1571 C CA . GLY A 1 190 ? 12.015 16.444 3.843 1.00 76.88 190 GLY A CA 1
ATOM 1572 C C . GLY A 1 190 ? 13.359 16.216 4.539 1.00 76.88 190 GLY A C 1
ATOM 1573 O O . GLY A 1 190 ? 13.545 15.196 5.192 1.00 76.88 190 GLY A O 1
ATOM 1574 N N . GLY A 1 191 ? 14.309 17.145 4.407 1.00 80.50 191 GLY A N 1
ATOM 1575 C CA . GLY A 1 191 ? 15.641 16.996 5.006 1.00 80.50 191 GLY A CA 1
ATOM 1576 C C . GLY A 1 191 ? 16.685 17.980 4.476 1.00 80.50 191 GLY A C 1
ATOM 1577 O O . GLY A 1 191 ? 16.375 18.843 3.654 1.00 80.50 191 GLY A O 1
ATOM 1578 N N . ALA A 1 192 ? 17.922 17.849 4.967 1.00 82.25 192 ALA A N 1
ATOM 1579 C CA . ALA A 1 192 ? 19.049 18.708 4.603 1.00 82.25 192 ALA A CA 1
ATOM 1580 C C . ALA A 1 192 ? 19.668 18.321 3.252 1.00 82.25 192 ALA A C 1
ATOM 1582 O O . ALA A 1 192 ? 20.091 17.177 3.068 1.00 82.25 192 ALA A O 1
ATOM 1583 N N . ALA A 1 193 ? 19.777 19.314 2.362 1.00 87.06 193 ALA A N 1
ATOM 1584 C CA . ALA A 1 193 ? 20.217 19.147 0.981 1.00 87.06 193 ALA A CA 1
ATOM 1585 C C . ALA A 1 193 ? 21.558 18.407 0.861 1.00 87.06 193 ALA A C 1
ATOM 1587 O O . ALA A 1 193 ? 22.570 18.804 1.438 1.00 87.06 193 ALA A O 1
ATOM 1588 N N . ASN A 1 194 ? 21.559 17.357 0.044 1.00 90.31 194 ASN A N 1
ATOM 1589 C CA . ASN A 1 194 ? 22.741 16.633 -0.410 1.00 90.31 194 ASN A CA 1
ATOM 1590 C C . ASN A 1 194 ? 22.529 16.166 -1.861 1.00 90.31 194 ASN A C 1
ATOM 1592 O O . ASN A 1 194 ? 21.443 16.323 -2.418 1.00 90.31 194 ASN A O 1
ATOM 1596 N N . GLU A 1 195 ? 23.558 15.596 -2.485 1.00 92.50 195 GLU A N 1
ATOM 1597 C CA . GLU A 1 195 ? 23.514 15.181 -3.894 1.00 92.50 195 GLU A CA 1
ATOM 1598 C C . GLU A 1 195 ? 22.401 14.163 -4.196 1.00 92.50 195 GLU A C 1
ATOM 1600 O O . GLU A 1 195 ? 21.702 14.278 -5.208 1.00 92.50 195 GLU A O 1
ATOM 1605 N N . VAL A 1 196 ? 22.175 13.214 -3.283 1.00 90.31 196 VAL A N 1
ATOM 1606 C CA . VAL A 1 196 ? 21.099 12.223 -3.405 1.00 90.31 196 VAL A CA 1
ATOM 1607 C C . VAL A 1 196 ? 19.742 12.920 -3.347 1.00 90.31 196 VAL A C 1
ATOM 1609 O O . VAL A 1 196 ? 18.901 12.705 -4.219 1.00 90.31 196 VAL A O 1
ATOM 1612 N N . GLN A 1 197 ? 19.539 13.817 -2.380 1.00 90.38 197 GLN A N 1
ATOM 1613 C CA . GLN A 1 197 ? 18.292 14.567 -2.246 1.00 90.38 197 GLN A CA 1
ATOM 1614 C C . GLN A 1 197 ? 18.038 15.458 -3.467 1.00 90.38 197 GLN A C 1
ATOM 1616 O O . GLN A 1 197 ? 16.928 15.468 -3.986 1.00 90.38 197 GLN A O 1
ATOM 1621 N N . CYS A 1 198 ? 19.055 16.152 -3.983 1.00 91.19 198 CYS A N 1
ATOM 1622 C CA . CYS A 1 198 ? 18.937 16.959 -5.199 1.00 91.19 198 CYS A CA 1
ATOM 1623 C C . CYS A 1 198 ? 18.547 16.110 -6.416 1.00 91.19 198 CYS A C 1
ATOM 1625 O O . CYS A 1 198 ? 17.714 16.531 -7.218 1.00 91.19 198 CYS A O 1
ATOM 1627 N N . THR A 1 199 ? 19.107 14.905 -6.543 1.00 93.19 199 THR A N 1
ATOM 1628 C CA . THR A 1 199 ? 18.762 13.971 -7.624 1.00 93.19 199 THR A CA 1
ATOM 1629 C C . THR A 1 199 ? 17.310 13.510 -7.513 1.00 93.19 199 THR A C 1
ATOM 1631 O O . THR A 1 199 ? 16.559 13.597 -8.482 1.00 93.19 199 THR A O 1
ATOM 1634 N N . LEU A 1 200 ? 16.874 13.115 -6.316 1.00 91.94 200 LEU A N 1
ATOM 1635 C CA . LEU A 1 200 ? 15.490 12.717 -6.054 1.00 91.94 200 LEU A CA 1
ATOM 1636 C C . LEU A 1 200 ? 14.492 13.874 -6.249 1.00 91.94 200 LEU A C 1
ATOM 1638 O O . LEU A 1 200 ? 13.388 13.653 -6.738 1.00 91.94 200 LEU A O 1
ATOM 1642 N N . VAL A 1 201 ? 14.874 15.117 -5.933 1.00 91.38 201 VAL A N 1
ATOM 1643 C CA . VAL A 1 201 ? 14.055 16.312 -6.215 1.00 91.38 201 VAL A CA 1
ATOM 1644 C C . VAL A 1 201 ? 13.890 16.531 -7.718 1.00 91.38 201 VAL A C 1
ATOM 1646 O O . VAL A 1 201 ? 12.809 16.919 -8.152 1.00 91.38 201 VAL A O 1
ATOM 1649 N N . ARG A 1 202 ? 14.922 16.276 -8.531 1.00 92.06 202 ARG A N 1
ATOM 1650 C CA . ARG A 1 202 ? 14.800 16.381 -9.994 1.00 92.06 202 ARG A CA 1
ATOM 1651 C C . ARG A 1 202 ? 13.791 15.377 -10.539 1.00 92.06 202 ARG A C 1
ATOM 1653 O O . ARG A 1 202 ? 12.914 15.789 -11.290 1.00 92.06 202 ARG A O 1
ATOM 1660 N N . VAL A 1 203 ? 13.857 14.126 -10.078 1.00 92.44 203 VAL A N 1
ATOM 1661 C CA . VAL A 1 203 ? 12.849 13.104 -10.403 1.00 92.44 203 VAL A CA 1
ATOM 1662 C C . VAL A 1 203 ? 11.461 13.587 -9.977 1.00 92.44 203 VAL A C 1
ATOM 1664 O O . VAL A 1 203 ? 10.561 13.648 -10.803 1.00 92.44 203 VAL A O 1
ATOM 1667 N N . LEU A 1 204 ? 11.291 14.060 -8.735 1.00 92.19 204 LEU A N 1
ATOM 1668 C CA . LEU A 1 204 ? 10.007 14.600 -8.266 1.00 92.19 204 LEU A CA 1
ATOM 1669 C C . LEU A 1 204 ? 9.468 15.716 -9.180 1.00 92.19 204 LEU A C 1
ATOM 1671 O O . LEU A 1 204 ? 8.277 15.744 -9.482 1.00 92.19 204 LEU A O 1
ATOM 1675 N N . LEU A 1 205 ? 10.320 16.652 -9.604 1.00 92.94 205 LEU A N 1
ATOM 1676 C CA . LEU A 1 205 ? 9.913 17.750 -10.482 1.00 92.94 205 LEU A CA 1
ATOM 1677 C C . LEU A 1 205 ? 9.463 17.255 -11.857 1.00 92.94 205 LEU A C 1
ATOM 1679 O O . LEU A 1 205 ? 8.547 17.848 -12.425 1.00 92.94 205 LEU A O 1
ATOM 1683 N N . GLU A 1 206 ? 10.082 16.205 -12.389 1.00 93.19 206 GLU A N 1
ATOM 1684 C CA . GLU A 1 206 ? 9.669 15.573 -13.644 1.00 93.19 206 GLU A CA 1
ATOM 1685 C C . GLU A 1 206 ? 8.275 14.947 -13.496 1.00 93.19 206 GLU A C 1
ATOM 1687 O O . GLU A 1 206 ? 7.366 15.334 -14.231 1.00 93.19 206 GLU A O 1
ATOM 1692 N N . GLU A 1 207 ? 8.061 14.137 -12.455 1.00 91.00 207 GLU A N 1
ATOM 1693 C CA . GLU A 1 207 ? 6.764 13.514 -12.134 1.00 91.00 207 GLU A CA 1
ATOM 1694 C C . GLU A 1 207 ? 5.633 14.550 -11.949 1.00 91.00 207 GLU A C 1
ATOM 1696 O O . GLU A 1 207 ? 4.484 14.381 -12.378 1.00 91.00 207 GLU A O 1
ATOM 1701 N N . TYR A 1 208 ? 5.967 15.701 -11.354 1.00 92.00 208 TYR A N 1
ATOM 1702 C CA . TYR A 1 208 ? 5.045 16.821 -11.144 1.00 92.00 208 TYR A CA 1
ATOM 1703 C C . TYR A 1 208 ? 4.896 17.747 -12.366 1.00 92.00 208 TYR A C 1
ATOM 1705 O O . TYR A 1 208 ? 4.344 18.848 -12.251 1.00 92.00 208 TYR A O 1
ATOM 1713 N N . GLY A 1 209 ? 5.367 17.338 -13.549 1.00 92.44 209 GLY A N 1
ATOM 1714 C CA . GLY A 1 209 ? 5.226 18.109 -14.786 1.00 92.44 209 GLY A CA 1
ATOM 1715 C C . GLY A 1 209 ? 5.952 19.456 -14.746 1.00 92.44 209 GLY A C 1
ATOM 1716 O O . GLY A 1 209 ? 5.506 20.434 -15.357 1.00 92.44 209 GLY A O 1
ATOM 1717 N N . SER A 1 210 ? 7.025 19.537 -13.958 1.00 92.88 210 SER A N 1
ATOM 1718 C CA . SER A 1 210 ? 7.768 20.756 -13.622 1.00 92.88 210 SER A CA 1
ATOM 1719 C C . SER A 1 210 ? 6.865 21.881 -13.095 1.00 92.88 210 SER A C 1
ATOM 1721 O O . SER A 1 210 ? 7.037 23.049 -13.446 1.00 92.88 210 SER A O 1
ATOM 1723 N N . GLY A 1 211 ? 5.845 21.521 -12.307 1.00 89.81 211 GLY A N 1
ATOM 1724 C CA . GLY A 1 211 ? 4.873 22.454 -11.727 1.00 89.81 211 GLY A CA 1
ATOM 1725 C C . GLY A 1 211 ? 3.719 22.843 -12.658 1.00 89.81 211 GLY A C 1
ATOM 1726 O O . GLY A 1 211 ? 2.866 23.642 -12.275 1.00 89.81 211 GLY A O 1
ATOM 1727 N N . LYS A 1 212 ? 3.647 22.292 -13.876 1.00 94.25 212 LYS A N 1
ATOM 1728 C CA . LYS A 1 212 ? 2.535 22.533 -14.805 1.00 94.25 212 LYS A CA 1
ATOM 1729 C C . LYS A 1 212 ? 1.514 21.412 -14.674 1.00 94.25 212 LYS A C 1
ATOM 1731 O O . LYS A 1 212 ? 1.768 20.297 -15.119 1.00 94.25 212 LYS A O 1
ATOM 1736 N N . LEU A 1 213 ? 0.323 21.726 -14.156 1.00 91.44 213 LEU A N 1
ATOM 1737 C CA . LEU A 1 213 ? -0.753 20.743 -13.963 1.00 91.44 213 LEU A CA 1
ATOM 1738 C C . LEU A 1 213 ? -1.062 19.944 -15.238 1.00 91.44 213 LEU A C 1
ATOM 1740 O O . LEU A 1 213 ? -1.244 18.734 -15.182 1.00 91.44 213 LEU A O 1
ATOM 1744 N N . THR A 1 214 ? -1.044 20.588 -16.406 1.00 94.62 214 THR A N 1
ATOM 1745 C CA . THR A 1 214 ? -1.304 19.937 -17.702 1.00 94.62 214 THR A CA 1
ATOM 1746 C C . THR A 1 214 ? -0.251 18.910 -18.121 1.00 94.62 214 THR A C 1
ATOM 1748 O O . THR A 1 214 ? -0.513 18.133 -19.037 1.00 94.62 214 THR A O 1
ATOM 1751 N N . ARG A 1 215 ? 0.923 18.919 -17.481 1.00 93.50 215 ARG A N 1
ATOM 1752 C CA . ARG A 1 215 ? 2.045 18.004 -17.725 1.00 93.50 215 ARG A CA 1
ATOM 1753 C C . ARG A 1 215 ? 2.310 17.056 -16.558 1.00 93.50 215 ARG A C 1
ATOM 1755 O O . ARG A 1 215 ? 3.166 16.193 -16.695 1.00 93.50 215 ARG A O 1
ATOM 1762 N N . LYS A 1 216 ? 1.622 17.225 -15.424 1.00 93.81 216 LYS A N 1
ATOM 1763 C CA . LYS A 1 216 ? 1.727 16.305 -14.288 1.00 93.81 216 LYS A CA 1
ATOM 1764 C C . LYS A 1 216 ? 1.308 14.913 -14.748 1.00 93.81 216 LYS A C 1
ATOM 1766 O O . LYS A 1 216 ? 0.278 14.788 -15.412 1.00 93.81 216 LYS A O 1
ATOM 1771 N N . HIS A 1 217 ? 2.063 13.885 -14.379 1.00 93.06 217 HIS A N 1
ATOM 1772 C CA . HIS A 1 217 ? 1.799 12.533 -14.865 1.00 93.06 217 HIS A CA 1
ATOM 1773 C C . HIS A 1 217 ? 0.400 12.019 -14.481 1.00 93.06 217 HIS A C 1
ATOM 1775 O O . HIS A 1 217 ? -0.341 11.525 -15.335 1.00 93.06 217 HIS A O 1
ATOM 1781 N N . SER A 1 218 ? -0.062 12.330 -13.264 1.00 92.19 218 SER A N 1
ATOM 1782 C CA . SER A 1 218 ? -1.438 12.037 -12.833 1.00 92.19 218 SER A CA 1
ATOM 1783 C C . SER A 1 218 ? -2.528 12.655 -13.726 1.00 92.19 218 SER A C 1
ATOM 1785 O O . SER A 1 218 ? -3.632 12.124 -13.804 1.00 92.19 218 SER A O 1
ATOM 1787 N N . THR A 1 219 ? -2.254 13.770 -14.416 1.00 92.31 219 THR A N 1
ATOM 1788 C CA . THR A 1 219 ? -3.194 14.383 -15.373 1.00 92.31 219 THR A CA 1
ATOM 1789 C C . THR A 1 219 ? -3.337 13.539 -16.638 1.00 92.31 219 THR A C 1
ATOM 1791 O O . THR A 1 219 ? -4.417 13.505 -17.227 1.00 92.31 219 THR A O 1
ATOM 1794 N N . PHE A 1 220 ? -2.285 12.834 -17.064 1.00 91.56 220 PHE A N 1
ATOM 1795 C CA . PHE A 1 220 ? -2.394 11.862 -18.152 1.00 91.56 220 PHE A CA 1
ATOM 1796 C C . PHE A 1 220 ? -3.189 10.633 -17.709 1.00 91.56 220 PHE A C 1
ATOM 1798 O O . PHE A 1 220 ? -4.086 10.222 -18.438 1.00 91.56 220 PHE A O 1
ATOM 1805 N N . PHE A 1 221 ? -2.963 10.123 -16.493 1.00 90.94 221 PHE A N 1
ATOM 1806 C CA . PHE A 1 221 ? -3.792 9.052 -15.923 1.00 90.94 221 PHE A CA 1
ATOM 1807 C C . PHE A 1 221 ? -5.273 9.423 -15.858 1.00 90.94 221 PHE A C 1
ATOM 1809 O O . PHE A 1 221 ? -6.114 8.653 -16.316 1.00 90.94 221 PHE A O 1
ATOM 1816 N N . ALA A 1 222 ? -5.597 10.626 -15.379 1.00 91.00 222 ALA A N 1
ATOM 1817 C CA . ALA A 1 222 ? -6.975 11.109 -15.346 1.00 91.00 222 ALA A CA 1
ATOM 1818 C C . ALA A 1 222 ? -7.615 11.164 -16.745 1.00 91.00 222 ALA A C 1
ATOM 1820 O O . ALA A 1 222 ? -8.784 10.829 -16.893 1.00 91.00 222 ALA A O 1
ATOM 1821 N N . LYS A 1 223 ? -6.851 11.542 -17.779 1.00 92.62 223 LYS A N 1
ATOM 1822 C CA . LYS A 1 223 ? -7.327 11.544 -19.172 1.00 92.62 223 LYS A CA 1
ATOM 1823 C C . LYS A 1 223 ? -7.516 10.146 -19.747 1.00 92.62 223 LYS A C 1
ATOM 1825 O O . LYS A 1 223 ? -8.416 9.969 -20.550 1.00 92.62 223 LYS A O 1
ATOM 1830 N N . MET A 1 224 ? -6.671 9.183 -19.379 1.00 90.81 224 MET A N 1
ATOM 1831 C CA . MET A 1 224 ? -6.825 7.796 -19.830 1.00 90.81 224 MET A CA 1
ATOM 1832 C C . MET A 1 224 ? -8.081 7.144 -19.235 1.00 90.81 224 MET A C 1
ATOM 1834 O O . MET A 1 224 ? -8.647 6.247 -19.850 1.00 90.81 224 MET A O 1
ATOM 1838 N N . LEU A 1 225 ? -8.494 7.573 -18.037 1.00 89.69 225 LEU A N 1
ATOM 1839 C CA . LEU A 1 225 ? -9.675 7.059 -17.335 1.00 89.69 225 LEU A CA 1
ATOM 1840 C C . LEU A 1 225 ? -11.008 7.653 -17.825 1.00 89.69 225 LEU A C 1
ATOM 1842 O O . LEU A 1 225 ? -12.050 7.080 -17.508 1.00 89.69 225 LEU A O 1
ATOM 1846 N N . ALA A 1 226 ? -10.975 8.801 -18.509 1.00 87.31 226 ALA A N 1
ATOM 1847 C CA . ALA A 1 226 ? -12.152 9.538 -18.979 1.00 87.31 226 ALA A CA 1
ATOM 1848 C C . ALA A 1 226 ? -12.685 8.984 -20.307 1.00 87.31 226 ALA A C 1
ATOM 1850 O O . ALA A 1 226 ? -13.927 8.891 -20.432 1.00 87.31 226 ALA A O 1
#